Protein AF-A0A327W505-F1 (afdb_monomer_lite)

Foldseek 3Di:
DDDDDDPVVVVCVVVVVVVVVVVVVPPQWPLVDCDWDWDDDVFWIWTAHSVQQKIWTDGPDWDDDPHDTFGQFTKIARADHAFRDWDDPDSAWIKTAGPPLKIKIKGADRDQFWDDWDKDFDDPVVVVCCLPPGDDDDPPRRSVPRDADPQFGWMWTGDTRMIMITGRHHPVCVVVRCVRGVPMDTDDD

Structure (mmCIF, N/CA/C/O backbone):
data_AF-A0A327W505-F1
#
_entry.id   AF-A0A327W505-F1
#
loop_
_atom_site.group_PDB
_atom_site.id
_atom_site.type_symbol
_atom_site.label_atom_id
_atom_site.label_alt_id
_atom_site.label_comp_id
_atom_site.label_asym_id
_atom_site.label_entity_id
_atom_site.label_seq_id
_atom_site.pdbx_PDB_ins_code
_atom_site.Cartn_x
_atom_site.Cartn_y
_atom_site.Cartn_z
_atom_site.occupancy
_atom_site.B_iso_or_equiv
_atom_site.auth_seq_id
_atom_site.auth_comp_id
_atom_site.auth_asym_id
_atom_site.auth_atom_id
_atom_site.pdbx_PDB_model_num
ATOM 1 N N . MET A 1 1 ? -65.485 4.543 -0.527 1.00 53.38 1 MET A N 1
ATOM 2 C CA . MET A 1 1 ? -64.908 3.489 0.335 1.00 53.38 1 MET A CA 1
ATOM 3 C C . MET A 1 1 ? -63.761 4.115 1.130 1.00 53.38 1 MET A C 1
ATOM 5 O O . MET A 1 1 ? -62.757 4.467 0.530 1.00 53.38 1 MET A O 1
ATOM 9 N N . ARG A 1 2 ? -63.958 4.417 2.424 1.00 48.78 2 ARG A N 1
ATOM 10 C CA . ARG A 1 2 ? -62.949 5.073 3.282 1.00 48.78 2 ARG A CA 1
ATOM 11 C C . ARG A 1 2 ? -62.183 3.997 4.054 1.00 48.78 2 ARG A C 1
ATOM 13 O O . ARG A 1 2 ? -62.796 3.247 4.804 1.00 48.78 2 ARG A O 1
ATOM 20 N N . LEU A 1 3 ? -60.870 3.918 3.852 1.00 59.31 3 LEU A N 1
ATOM 21 C CA . LEU A 1 3 ? -59.985 3.042 4.622 1.00 59.31 3 LEU A CA 1
ATOM 22 C C . LEU A 1 3 ? -59.796 3.637 6.022 1.00 59.31 3 LEU A C 1
ATOM 24 O O . LEU A 1 3 ? -59.182 4.689 6.183 1.00 59.31 3 LEU A O 1
ATOM 28 N N . ILE A 1 4 ? -60.360 2.974 7.029 1.00 64.50 4 ILE A N 1
ATOM 29 C CA . ILE A 1 4 ? -60.174 3.312 8.441 1.00 64.50 4 ILE A CA 1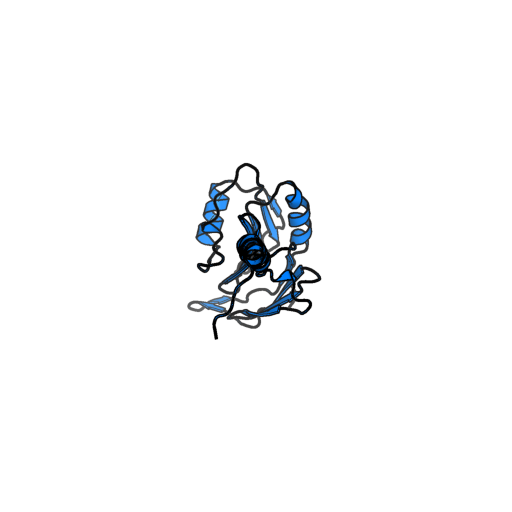
ATOM 30 C C . ILE A 1 4 ? -58.843 2.685 8.868 1.00 64.50 4 ILE A C 1
ATOM 32 O O . ILE A 1 4 ? -58.759 1.479 9.088 1.00 64.50 4 ILE A O 1
ATOM 36 N N . MET A 1 5 ? -57.778 3.487 8.918 1.00 54.34 5 MET A N 1
ATOM 37 C CA . MET A 1 5 ? -56.480 3.028 9.418 1.00 54.34 5 MET A CA 1
ATOM 38 C C . MET A 1 5 ? -56.494 2.944 10.945 1.00 54.34 5 MET A C 1
ATOM 40 O O . MET A 1 5 ? -56.903 3.875 11.637 1.00 54.34 5 MET A O 1
ATOM 44 N N . ASN A 1 6 ? -56.023 1.809 11.459 1.00 64.12 6 ASN A N 1
ATOM 45 C CA . ASN A 1 6 ? -55.950 1.511 12.883 1.00 64.12 6 ASN A CA 1
ATOM 46 C C . ASN A 1 6 ? -54.918 2.443 13.564 1.00 64.12 6 ASN A C 1
ATOM 48 O O . ASN A 1 6 ? -53.745 2.424 13.172 1.00 64.12 6 ASN A O 1
ATOM 52 N N . PRO A 1 7 ? -55.300 3.262 14.564 1.00 64.81 7 PRO A N 1
ATOM 53 C CA . PRO A 1 7 ? -54.430 4.289 15.154 1.00 64.81 7 PRO A CA 1
ATOM 54 C C . PRO A 1 7 ? -53.179 3.728 15.848 1.00 64.81 7 PRO A C 1
ATOM 56 O O . PRO A 1 7 ? -52.208 4.453 16.069 1.00 64.81 7 PRO A O 1
ATOM 59 N N . THR A 1 8 ? -53.158 2.432 16.157 1.00 64.88 8 THR A N 1
ATOM 60 C CA . THR A 1 8 ? -51.983 1.740 16.702 1.00 64.88 8 THR A CA 1
ATOM 61 C C . THR A 1 8 ? -50.872 1.550 15.667 1.00 64.88 8 THR A C 1
ATOM 63 O O . THR A 1 8 ? -49.700 1.626 16.029 1.00 64.88 8 THR A O 1
ATOM 66 N N . ALA A 1 9 ? -51.196 1.401 14.378 1.00 59.97 9 ALA A N 1
ATOM 67 C CA . ALA A 1 9 ? -50.206 1.194 13.318 1.00 59.97 9 ALA A CA 1
ATOM 68 C C . ALA A 1 9 ? -49.323 2.433 13.068 1.00 59.97 9 ALA A C 1
ATOM 70 O O . ALA A 1 9 ? -48.150 2.308 12.721 1.00 59.97 9 ALA A O 1
ATOM 71 N N . ILE A 1 10 ? -49.854 3.637 13.313 1.00 67.12 10 ILE A N 1
ATOM 72 C CA . ILE A 1 10 ? -49.133 4.905 13.111 1.00 67.12 10 ILE A CA 1
ATOM 73 C C . ILE A 1 10 ? -47.989 5.065 14.128 1.00 67.12 10 ILE A C 1
ATOM 75 O O . ILE A 1 10 ? -46.958 5.656 13.811 1.00 67.12 10 ILE A O 1
ATOM 79 N N . ARG A 1 11 ? -48.119 4.487 15.331 1.00 74.56 11 ARG A N 1
ATOM 80 C CA . ARG A 1 11 ? -47.108 4.612 16.397 1.00 74.56 11 ARG A CA 1
ATOM 81 C C . ARG A 1 11 ? -45.824 3.831 16.118 1.00 74.56 11 ARG A C 1
ATOM 83 O O . ARG A 1 11 ? -44.762 4.242 16.574 1.00 74.56 11 ARG A O 1
ATOM 90 N N . TYR A 1 12 ? -45.903 2.737 15.362 1.00 80.75 12 TYR A N 1
ATOM 91 C CA . TYR A 1 12 ? -44.740 1.891 15.062 1.00 80.75 12 TYR A CA 1
ATOM 92 C C . TYR A 1 12 ? -44.042 2.257 13.747 1.00 80.75 12 TYR A C 1
ATOM 94 O O . TYR A 1 12 ? -42.885 1.889 13.547 1.00 80.75 12 TYR A O 1
ATOM 102 N N . LEU A 1 13 ? -44.702 3.030 12.878 1.00 78.69 13 LEU A N 1
ATOM 103 C CA . LEU A 1 13 ? -44.157 3.494 11.602 1.00 78.69 13 LEU A CA 1
ATOM 104 C C . LEU A 1 13 ? -42.766 4.163 11.712 1.00 78.69 13 LEU A C 1
ATOM 106 O O . LEU A 1 13 ? -41.889 3.783 10.935 1.00 78.69 13 LEU A O 1
ATOM 110 N N . PRO A 1 14 ? -42.490 5.085 12.663 1.00 79.25 14 PRO A N 1
ATOM 111 C CA . PRO A 1 14 ? -41.163 5.700 12.763 1.00 79.25 14 PRO A CA 1
ATOM 112 C C . PRO A 1 14 ? -40.070 4.709 13.192 1.00 79.25 14 PRO A C 1
ATOM 114 O O . PRO A 1 14 ? -38.931 4.835 12.753 1.00 79.25 14 PRO A O 1
ATOM 117 N N . ILE A 1 15 ? -40.407 3.694 13.995 1.00 81.88 15 ILE A N 1
ATOM 118 C CA . ILE A 1 15 ? -39.456 2.664 14.447 1.00 81.88 15 ILE A CA 1
ATOM 119 C C . ILE A 1 15 ? -39.086 1.739 13.281 1.00 81.88 15 ILE A C 1
ATOM 121 O O . ILE A 1 15 ? -37.912 1.423 13.084 1.00 81.88 15 ILE A O 1
ATOM 125 N N . VAL A 1 16 ? -40.076 1.353 12.471 1.00 83.62 16 VAL A N 1
ATOM 126 C CA . VAL A 1 16 ? -39.856 0.549 11.260 1.00 83.62 16 VAL A CA 1
ATOM 127 C C . VAL A 1 16 ? -39.028 1.331 10.238 1.00 83.62 16 VAL A C 1
ATOM 129 O O . VAL A 1 16 ? -38.066 0.791 9.696 1.00 83.62 16 VAL A O 1
ATOM 132 N N . LEU 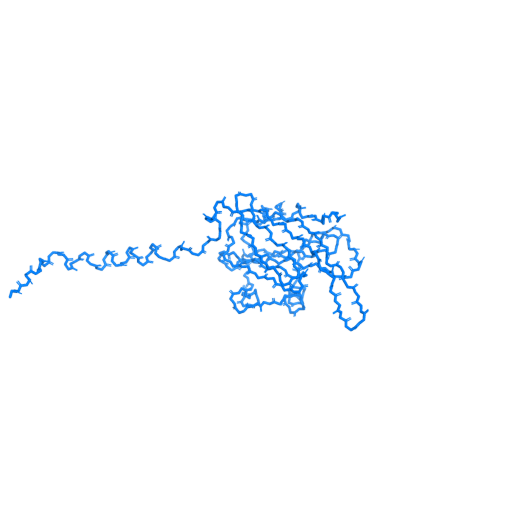A 1 17 ? -39.332 2.616 10.025 1.00 81.12 17 LEU A N 1
ATOM 133 C CA . LEU A 1 17 ? -38.569 3.472 9.113 1.00 81.12 17 LEU A CA 1
ATOM 134 C C . LEU A 1 17 ? -37.107 3.625 9.569 1.00 81.12 17 LEU A C 1
ATOM 136 O O . LEU A 1 17 ? -36.191 3.530 8.754 1.00 81.12 17 LEU A O 1
ATOM 140 N N . LEU A 1 18 ? -36.881 3.790 10.877 1.00 79.88 18 LEU A N 1
ATOM 141 C CA . LEU A 1 18 ? -35.542 3.880 11.457 1.00 79.88 18 LEU A CA 1
ATOM 142 C C . LEU A 1 18 ? -34.752 2.575 11.266 1.00 79.88 18 LEU A C 1
ATOM 144 O O . LEU A 1 18 ? -33.592 2.627 10.861 1.00 79.88 18 LEU A O 1
ATOM 148 N N . MET A 1 19 ? -35.372 1.405 11.472 1.00 76.81 19 MET A N 1
ATOM 149 C CA . MET A 1 19 ? -34.723 0.117 11.186 1.00 76.81 19 MET A CA 1
ATOM 150 C C . MET A 1 19 ? -34.342 -0.029 9.708 1.00 76.81 19 MET A C 1
ATOM 152 O O . MET A 1 19 ? -33.235 -0.478 9.412 1.00 76.81 19 MET A O 1
ATOM 156 N N . VAL A 1 20 ? -35.209 0.381 8.776 1.00 75.50 20 VAL A N 1
ATOM 157 C CA . VAL A 1 20 ? -34.925 0.302 7.331 1.00 75.50 20 VAL A CA 1
ATOM 158 C C . VAL A 1 20 ? -33.742 1.198 6.940 1.00 75.50 20 VAL A C 1
ATOM 160 O O . VAL A 1 20 ? -32.896 0.787 6.144 1.00 75.50 20 VAL A O 1
ATOM 163 N N . VAL A 1 21 ? -33.618 2.388 7.537 1.00 72.69 21 VAL A N 1
ATOM 164 C CA . VAL A 1 21 ? -32.473 3.289 7.301 1.00 72.69 21 VAL A CA 1
ATOM 165 C C . VAL A 1 21 ? -31.168 2.695 7.845 1.00 72.69 21 VAL A C 1
ATOM 167 O O . VAL A 1 21 ? -30.144 2.743 7.162 1.00 72.69 21 VAL A O 1
ATOM 170 N N . ILE A 1 22 ? -31.194 2.074 9.030 1.00 68.75 22 ILE A N 1
ATOM 171 C CA . ILE A 1 22 ? -30.003 1.445 9.631 1.00 68.75 22 ILE A CA 1
ATOM 172 C C . ILE A 1 22 ? -29.544 0.229 8.807 1.00 68.75 22 ILE A C 1
ATOM 174 O O . ILE A 1 22 ? -28.342 0.031 8.620 1.00 68.75 22 ILE A O 1
ATOM 178 N N . LEU A 1 23 ? -30.480 -0.557 8.265 1.00 65.19 23 LEU A N 1
ATOM 179 C CA . LEU A 1 23 ? -30.161 -1.720 7.430 1.00 65.19 23 LEU A CA 1
ATOM 180 C C . LEU A 1 23 ? -29.560 -1.321 6.071 1.00 65.19 23 LEU A C 1
ATOM 182 O O . LEU A 1 23 ? -28.632 -1.979 5.596 1.00 65.19 23 LEU A O 1
ATOM 186 N N . ASN A 1 24 ? -30.014 -0.215 5.476 1.00 60.38 24 ASN A N 1
ATOM 187 C CA . ASN A 1 24 ? -29.491 0.268 4.194 1.00 60.38 24 ASN A CA 1
ATOM 188 C C . ASN A 1 24 ? -28.141 0.997 4.302 1.00 60.38 24 ASN A C 1
ATOM 190 O O . ASN A 1 24 ? -27.419 1.086 3.312 1.00 60.38 24 ASN A O 1
ATOM 194 N N . ALA A 1 25 ? -27.738 1.455 5.491 1.00 55.28 25 ALA A N 1
ATOM 195 C CA . ALA A 1 25 ? -26.455 2.138 5.693 1.00 55.28 25 ALA A CA 1
ATOM 196 C C . ALA A 1 25 ? -25.218 1.206 5.659 1.00 55.28 25 ALA A C 1
ATOM 198 O O . ALA A 1 25 ? -24.085 1.676 5.753 1.00 55.28 25 ALA A O 1
ATOM 199 N N . CYS A 1 26 ? -25.397 -0.116 5.533 1.00 54.25 26 CYS A N 1
ATOM 200 C CA . CYS A 1 26 ? -24.322 -1.116 5.648 1.00 54.25 26 CYS A CA 1
ATOM 201 C C . CYS A 1 26 ? -23.980 -1.884 4.350 1.00 54.25 26 CYS A C 1
ATOM 203 O O . CYS A 1 26 ? -23.313 -2.923 4.417 1.00 54.25 26 CYS A O 1
ATOM 205 N N . SER A 1 27 ? -24.403 -1.419 3.170 1.00 49.56 27 SER A N 1
ATOM 206 C CA . SER A 1 27 ? -24.347 -2.221 1.932 1.00 49.56 27 SER A CA 1
ATOM 207 C C . SER A 1 27 ? -23.129 -2.016 1.012 1.00 49.56 27 SER A C 1
ATOM 209 O O . SER A 1 27 ? -22.898 -2.872 0.165 1.00 49.56 27 SER A O 1
ATOM 211 N N . HIS A 1 28 ? -22.271 -1.006 1.192 1.00 51.75 28 HIS A N 1
ATOM 212 C CA . HIS A 1 28 ? -21.073 -0.832 0.344 1.00 51.75 28 HIS A CA 1
ATOM 213 C C . HIS A 1 28 ? -19.811 -1.464 0.957 1.00 51.75 28 HIS A C 1
ATOM 215 O O . HIS A 1 28 ? -18.918 -0.775 1.447 1.00 51.75 28 HIS A O 1
ATOM 221 N N . ARG A 1 29 ? -19.726 -2.800 0.963 1.00 55.56 29 ARG A N 1
ATOM 222 C CA . ARG A 1 29 ? -18.473 -3.516 1.267 1.00 55.56 29 ARG A CA 1
ATOM 223 C C . ARG A 1 29 ? -18.179 -4.546 0.191 1.00 55.56 29 ARG A C 1
ATOM 225 O O . ARG A 1 29 ? -18.999 -5.426 -0.055 1.00 55.56 29 ARG A O 1
ATOM 232 N N . ILE A 1 30 ? -16.994 -4.449 -0.401 1.00 55.34 30 ILE A N 1
ATOM 233 C CA . ILE A 1 30 ? -16.549 -5.339 -1.482 1.00 55.34 30 ILE A CA 1
ATOM 234 C C . ILE A 1 30 ? -16.277 -6.757 -0.953 1.00 55.34 30 ILE A C 1
ATOM 236 O O . ILE A 1 30 ? -16.484 -7.734 -1.665 1.00 55.34 30 ILE A O 1
ATOM 240 N N . ASP A 1 31 ? -15.957 -6.889 0.336 1.00 51.59 31 ASP A N 1
ATOM 241 C CA . ASP A 1 31 ? -15.698 -8.170 1.004 1.00 51.59 31 ASP A CA 1
ATOM 242 C C . ASP A 1 31 ? -16.883 -9.159 1.009 1.00 51.59 31 ASP A C 1
ATOM 244 O O . ASP A 1 31 ? -16.702 -10.321 1.360 1.00 51.59 31 ASP A O 1
ATOM 248 N N . LYS A 1 32 ? -18.110 -8.727 0.676 1.00 53.41 32 LYS A N 1
ATOM 249 C CA . LYS A 1 32 ? -19.294 -9.608 0.676 1.00 53.41 32 LYS A CA 1
ATOM 250 C C . LYS A 1 32 ? -19.448 -10.449 -0.596 1.00 53.41 32 LYS A C 1
ATOM 252 O O . LYS A 1 32 ? -20.320 -11.315 -0.634 1.00 53.41 32 LYS A O 1
ATOM 257 N N . VAL A 1 33 ? -18.641 -10.215 -1.629 1.00 50.47 33 VAL A N 1
ATOM 258 C CA . VAL A 1 33 ? -18.720 -10.975 -2.883 1.00 50.47 33 VAL A CA 1
ATOM 259 C C . VAL A 1 33 ? -17.856 -12.227 -2.746 1.00 50.47 33 VAL A C 1
ATOM 261 O O . VAL A 1 33 ? -16.654 -12.097 -2.587 1.00 50.47 33 VAL A O 1
ATOM 264 N N . SER A 1 34 ? -18.427 -13.437 -2.796 1.00 48.47 34 SER A N 1
ATOM 265 C CA . SER A 1 34 ? -17.677 -14.708 -2.665 1.00 48.47 34 SER A CA 1
ATOM 266 C C . SER A 1 34 ? -16.898 -15.124 -3.923 1.00 48.47 34 SER A C 1
ATOM 268 O O . SER A 1 34 ? -16.326 -16.209 -3.973 1.00 48.47 34 SER A O 1
ATOM 270 N N . LYS A 1 35 ? -16.905 -14.283 -4.960 1.00 55.50 35 LYS A N 1
ATOM 271 C CA . LYS A 1 35 ? -16.248 -14.508 -6.250 1.00 55.50 35 LYS A CA 1
ATOM 272 C C . LYS A 1 35 ? -15.235 -13.393 -6.494 1.00 55.50 35 LYS A C 1
ATOM 274 O O . LYS A 1 35 ? -15.438 -12.275 -6.022 1.00 55.50 35 LYS A O 1
ATOM 279 N N . SER A 1 36 ? -14.164 -13.703 -7.223 1.00 52.97 36 SER A N 1
ATOM 280 C CA . SER A 1 36 ? -13.142 -12.727 -7.602 1.00 52.97 36 SER A CA 1
ATOM 281 C C . SER A 1 36 ? -13.781 -11.513 -8.273 1.00 52.97 36 SER A C 1
ATOM 283 O O . SER A 1 36 ? -14.566 -11.657 -9.213 1.00 52.97 36 SER A O 1
ATOM 285 N N . VAL A 1 37 ? -13.438 -10.316 -7.801 1.00 61.09 37 VAL A N 1
ATOM 286 C CA . VAL A 1 37 ? -13.792 -9.079 -8.498 1.00 61.09 37 VAL A CA 1
ATOM 287 C C . VAL A 1 37 ? -12.656 -8.789 -9.468 1.00 61.09 37 VAL A C 1
ATOM 289 O O . VAL A 1 37 ? -11.565 -8.394 -9.053 1.00 61.09 37 VAL A O 1
ATOM 292 N N . THR A 1 38 ? -12.906 -9.035 -10.752 1.00 58.88 38 THR A N 1
ATOM 293 C CA . THR A 1 38 ? -11.984 -8.676 -11.830 1.00 58.88 38 THR A CA 1
ATOM 294 C C . THR A 1 38 ? -12.360 -7.292 -12.335 1.00 58.88 38 THR A C 1
ATOM 296 O O . THR A 1 38 ? -13.462 -7.080 -12.840 1.00 58.88 38 THR A O 1
ATOM 299 N N . GLY A 1 39 ? -11.456 -6.334 -12.154 1.00 57.12 39 GLY A N 1
ATOM 300 C CA . GLY A 1 39 ? -11.578 -5.000 -12.728 1.00 57.12 39 GLY A CA 1
ATOM 301 C C . GLY A 1 39 ? -10.610 -4.857 -13.893 1.00 57.12 39 GLY A C 1
ATOM 302 O O . GLY A 1 39 ? -9.430 -5.176 -13.744 1.00 57.12 39 GLY A O 1
ATOM 303 N N . SER A 1 40 ? -11.087 -4.354 -15.034 1.00 49.62 40 SER A N 1
ATOM 304 C CA . SER A 1 40 ? -10.178 -3.865 -16.070 1.00 49.62 40 SER A CA 1
ATOM 305 C C . SER A 1 40 ? -9.518 -2.599 -15.536 1.00 49.62 40 SER A C 1
ATOM 307 O O . SER A 1 40 ? -10.177 -1.580 -15.330 1.00 49.62 40 SER A O 1
ATOM 309 N N . VAL A 1 41 ? -8.215 -2.663 -15.295 1.00 58.81 41 VAL A N 1
ATOM 310 C CA . VAL A 1 41 ? -7.393 -1.466 -15.122 1.00 58.81 41 VAL A CA 1
ATOM 311 C C . VAL A 1 41 ? -7.061 -0.977 -16.529 1.00 58.81 41 VAL A C 1
ATOM 313 O O . VAL A 1 41 ? -6.955 -1.807 -17.429 1.00 58.81 41 VAL A O 1
ATOM 316 N N . MET A 1 42 ? -6.906 0.336 -16.761 1.00 52.22 42 MET A N 1
ATOM 317 C CA . MET A 1 42 ? -6.662 0.891 -18.114 1.00 52.22 42 MET A CA 1
ATOM 318 C C . MET A 1 42 ? -5.508 0.200 -18.872 1.00 52.22 42 MET A C 1
ATOM 320 O O . MET A 1 42 ? -5.382 0.375 -20.079 1.00 52.22 42 MET A O 1
ATOM 324 N N . GLN A 1 43 ? -4.661 -0.555 -18.168 1.00 59.03 43 GLN A N 1
ATOM 325 C CA . GLN A 1 43 ? -3.361 -1.044 -18.601 1.00 59.03 43 GLN A CA 1
ATOM 326 C C . GLN A 1 43 ? -3.004 -2.425 -17.984 1.00 59.03 43 GLN A C 1
ATOM 328 O O . GLN A 1 43 ? -1.837 -2.795 -17.905 1.00 59.03 43 GLN A O 1
ATOM 333 N N . GLY A 1 44 ? -3.980 -3.219 -17.522 1.00 61.19 44 GLY A N 1
ATOM 334 C CA . GLY A 1 44 ? -3.691 -4.546 -16.960 1.00 61.19 44 GLY A CA 1
ATOM 335 C C . GLY A 1 44 ? -4.893 -5.281 -16.374 1.00 61.19 44 GLY A C 1
ATOM 336 O O . GLY A 1 44 ? -6.024 -4.792 -16.398 1.00 61.19 44 GLY A O 1
ATOM 337 N N . GLU A 1 45 ? -4.623 -6.457 -15.813 1.00 75.25 45 GLU A N 1
ATOM 338 C CA . GLU A 1 45 ? -5.608 -7.269 -15.103 1.00 75.25 45 GLU A CA 1
ATOM 339 C C . GLU A 1 45 ? -5.402 -7.151 -13.597 1.00 75.25 45 GLU A C 1
ATOM 341 O O . GLU A 1 45 ? -4.305 -7.379 -13.074 1.00 75.25 45 GLU A O 1
ATOM 346 N N . MET A 1 46 ? -6.480 -6.827 -12.887 1.00 77.50 46 MET A N 1
ATOM 347 C CA . MET A 1 46 ? -6.494 -6.822 -11.435 1.00 77.50 46 MET A CA 1
ATOM 348 C C . MET A 1 46 ? -7.521 -7.828 -10.935 1.00 77.50 46 MET A C 1
ATOM 350 O O . MET A 1 46 ? -8.719 -7.686 -11.182 1.00 77.50 46 MET A O 1
ATOM 354 N N . ASN A 1 47 ? -7.036 -8.822 -10.196 1.00 81.00 47 ASN A N 1
ATOM 355 C CA . ASN A 1 47 ? -7.874 -9.824 -9.556 1.00 81.00 47 ASN A CA 1
ATOM 356 C C . ASN A 1 47 ? -7.797 -9.648 -8.044 1.00 81.00 47 ASN A C 1
ATOM 358 O O . ASN A 1 47 ? -6.728 -9.807 -7.447 1.00 81.00 47 ASN A O 1
ATOM 362 N N . TYR A 1 48 ? -8.938 -9.320 -7.437 1.00 81.62 48 TYR A N 1
ATOM 363 C CA . TYR A 1 48 ? -9.085 -9.288 -5.988 1.00 81.62 48 TYR A CA 1
ATOM 364 C C . TYR A 1 48 ? -9.934 -10.466 -5.508 1.00 81.62 48 TYR A C 1
ATOM 366 O O . TYR A 1 48 ? -11.105 -10.604 -5.877 1.00 81.62 48 TYR A O 1
ATOM 374 N N . TYR A 1 49 ? -9.331 -11.303 -4.668 1.00 81.19 49 TYR A N 1
ATOM 375 C CA . TYR A 1 49 ? -9.955 -12.461 -4.036 1.00 81.19 49 TYR A CA 1
ATOM 376 C C . TYR A 1 49 ? -10.333 -12.079 -2.605 1.00 81.19 49 TYR A C 1
ATOM 378 O O . TYR A 1 49 ? -9.478 -12.005 -1.727 1.00 81.19 49 TYR A O 1
ATOM 386 N N . SER A 1 50 ? -11.602 -11.761 -2.369 1.00 75.75 50 SER A N 1
ATOM 387 C CA . SER A 1 50 ? -12.122 -11.227 -1.095 1.00 75.75 50 SER A CA 1
ATOM 388 C C . SER A 1 50 ? -12.041 -12.215 0.081 1.00 75.75 50 SER A C 1
ATOM 390 O O . SER A 1 50 ? -11.839 -11.821 1.234 1.00 75.75 50 SER A O 1
ATOM 392 N N . ASP A 1 51 ? -12.164 -13.510 -0.199 1.00 78.25 51 ASP A N 1
ATOM 393 C CA . ASP A 1 51 ? -12.0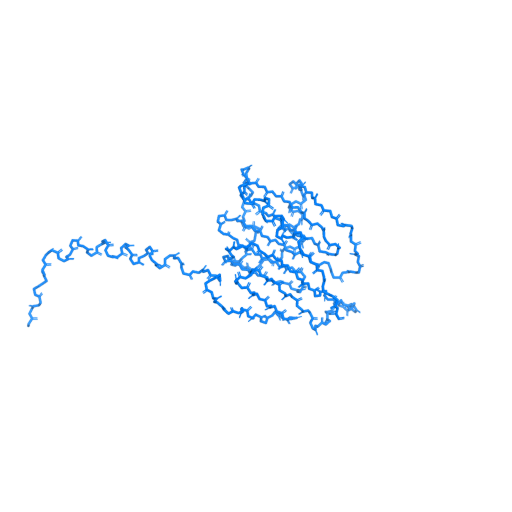88 -14.607 0.768 1.00 78.25 51 ASP A CA 1
ATOM 394 C C . ASP A 1 51 ? -10.716 -14.658 1.463 1.00 78.25 51 ASP A C 1
ATOM 396 O O . ASP A 1 51 ? -10.614 -14.736 2.695 1.00 78.25 51 ASP A O 1
ATOM 400 N N . SER A 1 52 ? -9.669 -14.503 0.659 1.00 81.81 52 SER A N 1
ATOM 401 C CA . SER A 1 52 ? -8.253 -14.566 1.013 1.00 81.81 52 SER A CA 1
ATOM 402 C C . SER A 1 52 ? -7.604 -13.184 1.163 1.00 81.81 52 SER A C 1
ATOM 404 O O . SER A 1 52 ? -6.557 -13.060 1.795 1.00 81.81 52 SER A O 1
ATOM 406 N N . ASN A 1 53 ? -8.278 -12.133 0.690 1.00 88.69 53 ASN A N 1
ATOM 407 C CA . ASN A 1 53 ? -7.836 -10.733 0.627 1.00 88.69 53 ASN A CA 1
ATOM 408 C C . ASN A 1 53 ? -6.540 -10.568 -0.154 1.00 88.69 53 ASN A C 1
ATOM 410 O O . ASN A 1 53 ? -5.639 -9.819 0.219 1.00 88.69 53 ASN A O 1
ATOM 414 N N . ILE A 1 54 ? -6.457 -11.306 -1.250 1.00 91.81 54 ILE A N 1
ATOM 415 C CA . ILE A 1 54 ? -5.305 -11.310 -2.129 1.00 91.81 54 ILE A CA 1
ATOM 416 C C . ILE A 1 54 ? -5.595 -10.386 -3.300 1.00 91.81 54 ILE A C 1
ATOM 418 O O . ILE A 1 54 ? -6.623 -10.503 -3.966 1.00 91.81 54 ILE A O 1
ATOM 422 N N . LEU A 1 55 ? -4.650 -9.494 -3.560 1.00 92.62 55 LEU A N 1
ATOM 423 C CA . LEU A 1 55 ? -4.579 -8.688 -4.758 1.00 92.62 55 LEU A CA 1
ATOM 424 C C . LEU A 1 55 ? -3.466 -9.232 -5.652 1.00 92.62 55 LEU A C 1
ATOM 426 O O . LEU A 1 55 ? -2.307 -9.299 -5.240 1.00 92.62 55 LEU A O 1
ATOM 430 N N . ILE A 1 56 ? -3.822 -9.580 -6.884 1.00 93.62 56 ILE A N 1
ATOM 431 C CA . ILE A 1 56 ? -2.864 -9.885 -7.945 1.00 93.62 56 ILE A CA 1
ATOM 432 C C . ILE A 1 56 ? -3.041 -8.841 -9.037 1.00 93.62 56 ILE A C 1
ATOM 434 O O . ILE A 1 56 ? -4.121 -8.730 -9.622 1.00 93.62 56 ILE A O 1
ATOM 438 N N . TYR A 1 57 ? -1.974 -8.096 -9.302 1.00 92.56 57 TYR A N 1
ATOM 439 C CA . TYR A 1 57 ? -1.885 -7.171 -10.420 1.00 92.56 57 TYR A CA 1
ATOM 440 C C . TYR A 1 57 ? -0.958 -7.756 -11.485 1.00 92.56 57 TYR A C 1
ATOM 442 O O . TYR A 1 57 ? 0.186 -8.109 -11.188 1.00 92.56 57 TYR A O 1
ATOM 450 N N . ARG A 1 58 ? -1.453 -7.853 -12.720 1.00 91.44 58 ARG A N 1
ATOM 451 C CA . ARG A 1 58 ? -0.672 -8.257 -13.892 1.00 91.44 58 ARG A CA 1
ATOM 452 C C . ARG A 1 58 ? -0.690 -7.143 -14.922 1.00 91.44 58 ARG A C 1
ATOM 454 O O . ARG A 1 58 ? -1.757 -6.742 -15.389 1.00 91.44 58 ARG A O 1
ATOM 461 N N . SER A 1 59 ? 0.494 -6.655 -15.272 1.00 84.69 59 SER A N 1
ATOM 462 C CA . SER A 1 59 ? 0.641 -5.681 -16.349 1.00 84.69 59 SER A CA 1
ATOM 463 C C . SER A 1 59 ? 0.875 -6.411 -17.661 1.00 84.69 59 SER A C 1
ATOM 465 O O . SER A 1 59 ? 1.892 -7.077 -17.820 1.00 84.69 59 SER A O 1
ATOM 467 N N . ASN A 1 60 ? -0.037 -6.241 -18.615 1.00 80.31 60 ASN A N 1
ATOM 468 C CA . ASN A 1 60 ? 0.099 -6.819 -19.957 1.00 80.31 60 ASN A CA 1
ATOM 469 C C . ASN A 1 60 ? 0.484 -5.766 -21.003 1.00 80.31 60 ASN A C 1
ATOM 471 O O . ASN A 1 60 ? 0.542 -6.062 -22.195 1.00 80.31 60 ASN A O 1
ATOM 475 N N . VAL A 1 61 ? 0.722 -4.524 -20.575 1.00 75.56 61 VAL A N 1
ATOM 476 C CA . VAL A 1 61 ? 1.007 -3.410 -21.475 1.00 75.56 61 VAL A CA 1
ATOM 477 C C . VAL A 1 61 ? 2.325 -2.744 -21.123 1.00 75.56 61 VAL A C 1
ATOM 479 O O . VAL A 1 61 ? 2.740 -2.688 -19.963 1.00 75.56 61 VAL A O 1
ATOM 482 N N . LYS A 1 62 ? 2.962 -2.210 -22.160 1.00 83.00 62 LYS A N 1
ATOM 483 C CA . LYS A 1 62 ? 4.107 -1.320 -22.033 1.00 83.00 62 LYS A CA 1
ATOM 484 C C . LYS A 1 62 ? 3.583 0.107 -22.023 1.00 83.00 62 LYS A C 1
ATOM 486 O O . LYS A 1 62 ? 2.764 0.462 -22.870 1.00 83.00 62 LYS A O 1
ATOM 491 N N . LEU A 1 63 ? 4.030 0.909 -21.069 1.00 82.75 63 LEU A N 1
ATOM 492 C CA . LEU A 1 63 ? 3.718 2.331 -21.040 1.00 82.75 63 LEU A CA 1
ATOM 493 C C . LEU A 1 63 ? 4.751 3.062 -21.882 1.00 82.75 63 LEU A C 1
ATOM 495 O O . LEU A 1 63 ? 5.931 2.716 -21.854 1.00 82.75 63 LEU A O 1
ATOM 499 N N . THR A 1 64 ? 4.320 4.068 -22.630 1.00 81.69 64 THR A N 1
ATOM 500 C CA . THR A 1 64 ? 5.227 4.920 -23.396 1.00 81.69 64 THR A CA 1
ATOM 501 C C . THR A 1 64 ? 4.953 6.365 -23.032 1.00 81.69 64 THR A C 1
ATOM 503 O O . THR A 1 64 ? 3.821 6.825 -23.162 1.00 81.69 64 THR A O 1
ATOM 506 N N . ALA A 1 65 ? 5.983 7.060 -22.559 1.00 81.19 65 ALA A N 1
ATOM 507 C CA . ALA A 1 65 ? 5.951 8.500 -22.340 1.00 81.19 65 ALA A CA 1
ATOM 508 C C . ALA A 1 65 ? 7.111 9.117 -23.115 1.00 81.19 65 ALA A C 1
ATOM 510 O O . ALA A 1 65 ? 8.256 8.688 -22.965 1.00 81.19 65 ALA A O 1
ATOM 511 N N . ASP A 1 66 ? 6.790 10.070 -23.987 1.00 84.19 66 ASP A N 1
ATOM 512 C CA . ASP A 1 66 ? 7.686 10.677 -24.973 1.00 84.19 66 ASP A CA 1
ATOM 513 C C . ASP A 1 66 ? 8.374 9.644 -25.887 1.00 84.19 66 ASP A C 1
ATOM 515 O O . ASP A 1 66 ? 7.927 9.418 -27.012 1.00 84.19 66 ASP A O 1
ATOM 519 N N . LYS A 1 67 ? 9.442 8.991 -25.414 1.00 83.56 67 LYS A N 1
ATOM 520 C CA . LYS A 1 67 ? 10.184 7.916 -26.106 1.00 83.56 67 LYS A CA 1
ATOM 521 C C . LYS A 1 67 ? 10.663 6.797 -25.176 1.00 83.56 67 LYS A C 1
ATOM 523 O O . LYS A 1 67 ? 11.309 5.857 -25.637 1.00 83.56 67 LYS A O 1
ATOM 528 N N . GLU A 1 68 ? 10.370 6.888 -23.884 1.00 82.19 68 GLU A N 1
ATOM 529 C CA . GLU A 1 68 ? 10.758 5.879 -22.907 1.00 82.19 68 GLU A CA 1
ATOM 530 C C . GLU A 1 68 ? 9.661 4.829 -22.780 1.00 82.19 68 GLU A C 1
ATOM 532 O O . GLU A 1 68 ? 8.471 5.146 -22.712 1.00 82.19 68 GLU A O 1
ATOM 537 N N . ILE A 1 69 ? 10.074 3.562 -22.773 1.00 83.56 69 ILE A N 1
ATOM 538 C CA . ILE A 1 69 ? 9.180 2.421 -22.603 1.00 83.56 69 ILE A CA 1
ATOM 539 C C . ILE A 1 69 ? 9.328 1.916 -21.173 1.00 83.56 69 ILE A C 1
ATOM 541 O O . ILE A 1 69 ? 10.381 1.399 -20.798 1.00 83.56 69 ILE A O 1
ATOM 545 N N . PHE A 1 70 ? 8.253 2.006 -20.400 1.00 84.88 70 PHE A N 1
ATOM 546 C CA . PHE A 1 70 ? 8.183 1.468 -19.049 1.00 84.88 70 PHE A CA 1
ATOM 547 C C . PHE A 1 70 ? 7.395 0.165 -19.048 1.00 84.88 70 PHE A C 1
ATOM 549 O O . PHE A 1 70 ? 6.344 0.055 -19.681 1.00 84.88 70 PHE A O 1
ATOM 556 N N . ASN A 1 71 ? 7.884 -0.821 -18.302 1.00 85.44 71 ASN A N 1
ATOM 557 C CA . ASN A 1 71 ? 7.207 -2.101 -18.128 1.00 85.44 71 ASN A CA 1
ATOM 558 C C . ASN A 1 71 ? 6.768 -2.205 -16.664 1.00 85.44 71 ASN A C 1
ATOM 560 O O . ASN A 1 71 ? 7.598 -2.545 -15.816 1.00 85.44 71 ASN A O 1
ATOM 564 N N . PRO A 1 72 ? 5.503 -1.884 -16.336 1.00 87.38 72 PRO A N 1
ATOM 565 C CA . PRO A 1 72 ? 5.023 -2.020 -14.971 1.00 87.38 72 PRO A CA 1
ATOM 566 C C . PRO A 1 72 ? 5.176 -3.470 -14.510 1.00 87.38 72 PRO A C 1
ATOM 568 O O . PRO A 1 72 ? 4.829 -4.405 -15.233 1.00 87.38 72 PRO A O 1
ATOM 571 N N . LYS A 1 73 ? 5.713 -3.662 -13.306 1.00 90.69 73 LYS A N 1
ATOM 572 C CA . LYS A 1 73 ? 5.941 -4.999 -12.757 1.00 90.69 73 LYS A CA 1
ATOM 573 C C . LYS A 1 73 ? 4.639 -5.578 -12.215 1.00 90.69 73 LYS A C 1
ATOM 575 O O . LYS A 1 73 ? 3.912 -4.912 -11.475 1.00 90.69 73 LYS A O 1
ATOM 580 N N . SER A 1 74 ? 4.376 -6.835 -12.551 1.00 93.38 74 SER A N 1
ATOM 581 C CA . SER A 1 74 ? 3.309 -7.616 -11.931 1.00 93.38 74 SER A CA 1
ATOM 582 C C . SER A 1 74 ? 3.630 -7.845 -10.453 1.00 93.38 74 SER A C 1
ATOM 584 O O . SER A 1 74 ? 4.793 -8.021 -10.080 1.00 93.38 74 SER A O 1
ATOM 586 N N . PHE A 1 75 ? 2.619 -7.847 -9.588 1.00 95.56 75 PHE A N 1
ATOM 587 C CA . PHE A 1 75 ? 2.830 -8.077 -8.160 1.00 95.56 75 PHE A CA 1
ATOM 588 C C . PHE A 1 75 ? 1.673 -8.808 -7.491 1.00 95.56 75 PHE A C 1
ATOM 590 O O . PHE A 1 75 ? 0.532 -8.839 -7.958 1.00 95.56 75 PHE A O 1
ATOM 597 N N . TYR A 1 76 ? 2.011 -9.373 -6.341 1.00 96.75 76 TYR A N 1
ATOM 598 C CA . TYR A 1 76 ? 1.107 -9.960 -5.375 1.00 96.75 76 TYR A CA 1
ATOM 599 C C . TYR A 1 76 ? 1.143 -9.127 -4.095 1.00 96.75 76 TYR A C 1
ATOM 601 O O . TYR A 1 76 ? 2.219 -8.820 -3.579 1.00 96.75 76 TYR A O 1
ATOM 609 N N . ALA A 1 77 ? -0.028 -8.819 -3.545 1.00 97.19 77 ALA A N 1
ATOM 610 C CA . ALA A 1 77 ? -0.166 -8.194 -2.239 1.00 97.19 77 ALA A CA 1
ATOM 611 C C . ALA A 1 77 ? -1.279 -8.881 -1.444 1.00 97.19 77 ALA A C 1
ATOM 613 O O . ALA A 1 77 ? -2.378 -9.094 -1.953 1.00 97.19 77 ALA A O 1
ATOM 614 N N . LYS A 1 78 ? -1.019 -9.191 -0.173 1.00 96.69 78 LYS A N 1
ATOM 615 C CA . LYS A 1 78 ? -2.068 -9.605 0.758 1.00 96.69 78 LYS A CA 1
ATOM 616 C C . LYS A 1 78 ? -2.548 -8.372 1.514 1.00 96.69 78 LYS A C 1
ATOM 618 O O . LYS A 1 78 ? -1.796 -7.757 2.264 1.00 96.69 78 LYS A O 1
ATOM 623 N N . LEU A 1 79 ? -3.790 -7.982 1.267 1.00 95.94 79 LEU A N 1
ATOM 624 C CA . LEU A 1 79 ? -4.397 -6.802 1.862 1.00 95.94 79 LEU A CA 1
ATOM 625 C C . LEU A 1 79 ? -5.179 -7.180 3.128 1.00 95.94 79 LEU A C 1
ATOM 627 O O . LEU A 1 79 ? -5.713 -8.285 3.235 1.00 95.94 79 LEU A O 1
ATOM 631 N N . PRO A 1 80 ? -5.303 -6.270 4.099 1.00 94.31 80 PRO A N 1
ATOM 632 C CA . PRO A 1 80 ? -6.248 -6.440 5.190 1.00 94.31 80 PRO A CA 1
ATOM 633 C C . PRO A 1 80 ? -7.702 -6.518 4.704 1.00 94.31 80 PRO A C 1
ATOM 635 O O . PRO A 1 80 ? -8.074 -5.958 3.676 1.00 94.31 80 PRO A O 1
ATOM 638 N N . LYS A 1 81 ? -8.557 -7.160 5.506 1.00 91.00 81 LYS A N 1
ATOM 639 C CA . LYS A 1 81 ? -10.016 -7.161 5.304 1.00 91.00 81 LYS A CA 1
ATOM 640 C C . LYS A 1 81 ? -10.613 -5.769 5.521 1.00 91.00 81 LYS A C 1
ATOM 642 O O . LYS A 1 81 ? -10.147 -5.001 6.369 1.00 91.00 81 LYS A O 1
ATOM 647 N N . GLY A 1 82 ? -11.733 -5.499 4.864 1.00 89.50 82 GLY A N 1
ATOM 648 C CA . GLY A 1 82 ? -12.578 -4.335 5.105 1.00 89.50 82 GLY A CA 1
ATOM 649 C C . GLY A 1 82 ? -12.339 -3.192 4.135 1.00 89.50 82 GLY A C 1
ATOM 650 O O . GLY A 1 82 ? -12.420 -2.043 4.572 1.00 89.50 82 GLY A O 1
ATOM 651 N N . ILE A 1 83 ? -12.034 -3.472 2.866 1.00 91.25 83 ILE A N 1
ATOM 652 C CA . ILE A 1 83 ? -11.827 -2.420 1.864 1.00 91.25 83 ILE A CA 1
ATOM 653 C C . ILE A 1 83 ? -13.178 -1.754 1.572 1.00 91.25 83 ILE A C 1
ATOM 655 O O . ILE A 1 83 ? -14.139 -2.391 1.135 1.00 91.25 83 ILE A O 1
ATOM 659 N N . ALA A 1 84 ? -13.258 -0.455 1.850 1.00 89.75 84 ALA A N 1
ATOM 660 C CA . ALA A 1 84 ? -14.442 0.367 1.618 1.00 89.75 84 ALA A CA 1
ATOM 661 C C . ALA A 1 84 ? -14.433 0.999 0.219 1.00 89.75 84 ALA A C 1
ATOM 663 O O . ALA A 1 84 ? -15.473 1.089 -0.425 1.00 89.75 84 ALA A O 1
ATOM 664 N N . CYS A 1 85 ? -13.261 1.437 -0.243 1.00 87.81 85 CYS A N 1
ATOM 665 C CA . CYS A 1 85 ? -13.058 2.110 -1.526 1.00 87.81 85 CYS A CA 1
ATOM 666 C C . CYS A 1 85 ? -11.664 1.750 -2.034 1.00 87.81 85 CYS A C 1
ATOM 668 O O . CYS A 1 85 ? -10.748 1.583 -1.228 1.00 87.81 85 CYS A O 1
ATOM 670 N N . TRP A 1 86 ? -11.479 1.669 -3.343 1.00 89.06 86 TRP A N 1
ATOM 671 C CA . TRP A 1 86 ? -10.155 1.526 -3.934 1.00 89.06 86 TRP A CA 1
ATOM 672 C C . TRP A 1 86 ? -10.090 2.264 -5.264 1.00 89.06 86 TRP A C 1
ATOM 674 O O . TRP A 1 86 ? -11.096 2.426 -5.952 1.00 89.06 86 TRP A O 1
ATOM 684 N N . THR A 1 87 ? -8.903 2.746 -5.601 1.00 87.12 87 THR A N 1
ATOM 685 C CA . THR A 1 87 ? -8.623 3.406 -6.874 1.00 87.12 87 THR A CA 1
ATOM 686 C C . THR A 1 87 ? -7.202 3.075 -7.289 1.00 87.12 87 THR A C 1
ATOM 688 O O . THR A 1 87 ? -6.341 2.803 -6.454 1.00 87.12 87 THR A O 1
ATOM 691 N N . PHE A 1 88 ? -6.958 3.103 -8.585 1.00 85.94 88 PHE A N 1
ATOM 692 C CA . PHE A 1 88 ? -5.655 2.847 -9.171 1.00 85.94 88 PHE A CA 1
ATOM 693 C C . PHE A 1 88 ? -5.392 3.895 -10.245 1.00 85.94 88 PHE A C 1
ATOM 695 O O . PHE A 1 88 ? -6.329 4.418 -10.850 1.00 85.94 88 PHE A O 1
ATOM 702 N N . SER A 1 89 ? -4.124 4.210 -10.468 1.00 83.56 89 SER A N 1
ATOM 703 C CA . SER A 1 89 ? -3.697 5.176 -11.471 1.00 83.56 89 SER A CA 1
ATOM 704 C C . SER A 1 89 ? -2.401 4.715 -12.127 1.00 83.56 89 SER A C 1
ATOM 706 O O . SER A 1 89 ? -1.486 4.255 -11.440 1.00 83.56 89 SER A O 1
ATOM 708 N N . ASN A 1 90 ? -2.338 4.847 -13.456 1.00 80.44 90 ASN A N 1
ATOM 709 C CA . ASN A 1 90 ? -1.129 4.693 -14.275 1.00 80.44 90 ASN A CA 1
ATOM 710 C C . ASN A 1 90 ? -0.328 3.401 -14.039 1.00 80.44 90 ASN A C 1
ATOM 712 O O . ASN A 1 90 ? 0.896 3.406 -14.156 1.00 80.44 90 ASN A O 1
ATOM 716 N N . SER A 1 91 ? -0.998 2.307 -13.657 1.00 85.25 91 SER A N 1
ATOM 717 C CA . SER A 1 91 ? -0.362 1.005 -13.397 1.00 85.25 91 SER A CA 1
ATOM 718 C C . SER A 1 91 ? 0.768 1.016 -12.355 1.00 85.25 91 SER A C 1
ATOM 720 O O . SER A 1 91 ? 1.535 0.059 -12.263 1.00 85.25 91 SER A O 1
ATOM 722 N N . SER A 1 92 ? 0.859 2.081 -11.559 1.00 89.06 92 SER A N 1
ATOM 723 C CA . SER A 1 92 ? 1.926 2.306 -10.585 1.00 89.06 92 SER A CA 1
ATOM 724 C C . SER A 1 92 ? 1.389 2.701 -9.218 1.00 89.06 92 SER A C 1
ATOM 726 O O . SER A 1 92 ? 2.014 2.349 -8.229 1.00 89.06 92 SER A O 1
ATOM 728 N N . SER A 1 93 ? 0.230 3.361 -9.129 1.00 90.31 93 SER A N 1
ATOM 729 C CA . SER A 1 93 ? -0.354 3.799 -7.859 1.00 90.31 93 SER A CA 1
ATOM 730 C C . SER A 1 93 ? -1.647 3.052 -7.561 1.00 90.31 93 SER A C 1
ATOM 732 O O . SER A 1 93 ? -2.579 3.068 -8.364 1.00 90.31 93 SER A O 1
ATOM 734 N N . PHE A 1 94 ? -1.714 2.409 -6.397 1.00 91.75 94 PHE A N 1
ATOM 735 C CA . PHE A 1 94 ? -2.850 1.608 -5.947 1.00 91.75 94 PHE A CA 1
ATOM 736 C C . PHE A 1 94 ? -3.241 2.034 -4.539 1.00 91.75 94 PHE A C 1
ATOM 738 O O . PHE A 1 94 ? -2.433 1.983 -3.617 1.00 91.75 94 PHE A O 1
ATOM 745 N N . ILE A 1 95 ? -4.486 2.452 -4.353 1.00 93.00 95 ILE A N 1
ATOM 746 C CA . ILE A 1 95 ? -4.966 3.061 -3.116 1.00 93.00 95 ILE A CA 1
ATOM 747 C C . ILE A 1 95 ? -6.173 2.280 -2.613 1.00 93.00 95 ILE A C 1
ATOM 749 O O . ILE A 1 95 ? -7.134 2.062 -3.349 1.00 93.00 95 ILE A O 1
ATOM 753 N N . PHE A 1 96 ? -6.153 1.931 -1.330 1.00 93.56 96 PHE A N 1
ATOM 754 C CA . PHE A 1 96 ? -7.193 1.175 -0.642 1.00 93.56 96 PHE A CA 1
ATOM 755 C C . PHE A 1 96 ? -7.614 1.926 0.618 1.00 93.56 96 PHE A C 1
ATOM 757 O O . PHE A 1 96 ? -6.824 2.098 1.547 1.00 93.56 96 PHE A O 1
ATOM 764 N N . LEU A 1 97 ? -8.870 2.364 0.669 1.00 93.56 97 LEU A N 1
ATOM 765 C CA . LEU A 1 97 ? -9.471 2.985 1.843 1.00 93.56 97 LEU A CA 1
ATOM 766 C C . LEU A 1 97 ? -10.239 1.962 2.671 1.00 93.56 97 LEU A C 1
ATOM 768 O O . LEU A 1 97 ? -10.974 1.122 2.154 1.00 93.56 97 LEU A O 1
ATOM 772 N N . TYR A 1 98 ? -10.131 2.118 3.981 1.00 94.44 98 TYR A N 1
ATOM 773 C CA . TYR A 1 98 ? -10.764 1.299 5.001 1.00 94.44 98 TYR A CA 1
ATOM 774 C C . TYR A 1 98 ? -11.616 2.181 5.927 1.00 94.44 98 TYR A C 1
ATOM 776 O O . TYR A 1 98 ? -11.387 3.394 6.033 1.00 94.44 98 TYR A O 1
ATOM 784 N N . PRO A 1 99 ? -12.570 1.589 6.672 1.00 92.81 99 PRO A N 1
ATOM 785 C CA . PRO A 1 99 ? -13.360 2.305 7.662 1.00 92.81 99 PRO A CA 1
ATOM 786 C C . PRO A 1 99 ? -12.513 3.128 8.638 1.00 92.81 99 PRO A C 1
ATOM 788 O O . PRO A 1 99 ? -11.402 2.744 9.018 1.00 92.81 99 PRO A O 1
ATOM 791 N N . HIS A 1 100 ? -13.093 4.232 9.112 1.00 94.06 100 HIS A N 1
ATOM 792 C CA . HIS A 1 100 ? -12.457 5.185 10.029 1.00 94.06 100 HIS A CA 1
ATOM 793 C C . HIS A 1 100 ? -11.235 5.911 9.444 1.00 94.06 100 HIS A C 1
ATOM 795 O O . HIS A 1 100 ? -10.312 6.239 10.191 1.00 94.06 100 HIS A O 1
ATOM 801 N N . ASN A 1 101 ? -11.259 6.194 8.138 1.00 93.94 101 ASN A N 1
ATOM 802 C CA . ASN A 1 101 ? -10.239 6.961 7.415 1.00 93.94 101 ASN A CA 1
ATOM 803 C C . ASN A 1 101 ? -8.838 6.341 7.531 1.00 93.94 101 ASN A C 1
ATOM 805 O O . ASN A 1 101 ? -7.853 7.031 7.785 1.00 93.94 101 ASN A O 1
ATOM 809 N N . GLN A 1 102 ? -8.783 5.020 7.401 1.00 96.06 102 GLN A N 1
ATOM 810 C CA . GLN A 1 102 ? -7.545 4.256 7.303 1.00 96.06 102 GLN A CA 1
ATOM 811 C C . GLN A 1 102 ? -7.244 4.030 5.825 1.00 96.06 102 GLN A C 1
ATOM 813 O O . GLN A 1 102 ? -8.174 3.794 5.054 1.00 96.06 102 GLN A O 1
ATOM 818 N N . ALA A 1 103 ? -5.978 4.079 5.428 1.00 95.88 103 ALA A N 1
ATOM 819 C CA . ALA A 1 103 ? -5.604 3.845 4.041 1.00 95.88 103 ALA A CA 1
ATOM 820 C C . ALA A 1 103 ? -4.340 2.998 3.924 1.00 95.88 103 ALA A C 1
ATOM 822 O O . ALA A 1 103 ? -3.455 3.054 4.779 1.00 95.88 103 ALA A O 1
ATOM 823 N N . ILE A 1 104 ? -4.278 2.225 2.847 1.00 96.56 104 ILE A N 1
ATOM 824 C CA . ILE A 1 104 ? -3.054 1.614 2.343 1.00 96.56 104 ILE A CA 1
ATOM 825 C C . ILE A 1 104 ? -2.851 2.141 0.929 1.00 96.56 104 ILE A C 1
ATOM 827 O O . ILE A 1 104 ? -3.773 2.069 0.120 1.00 96.56 104 ILE A O 1
ATOM 831 N N . ALA A 1 105 ? -1.666 2.659 0.637 1.00 95.19 105 ALA A N 1
ATOM 832 C CA . ALA A 1 105 ? -1.254 2.987 -0.721 1.00 95.19 105 ALA A CA 1
ATOM 833 C C . ALA A 1 105 ? -0.046 2.132 -1.103 1.00 95.19 105 ALA A C 1
ATOM 835 O O . ALA A 1 105 ? 0.834 1.912 -0.281 1.00 95.19 105 ALA A O 1
ATOM 836 N N . ILE A 1 106 ? -0.015 1.629 -2.327 1.00 95.31 106 ILE A N 1
ATOM 837 C CA . ILE A 1 106 ? 1.106 0.895 -2.906 1.00 95.31 106 ILE A CA 1
ATOM 838 C C . ILE A 1 106 ? 1.512 1.680 -4.142 1.00 95.31 106 ILE A C 1
ATOM 840 O O . ILE A 1 106 ? 0.719 1.794 -5.074 1.00 95.31 106 ILE A O 1
ATOM 844 N N . ASN A 1 107 ? 2.728 2.212 -4.139 1.00 94.00 107 ASN A N 1
ATOM 845 C CA . ASN A 1 107 ? 3.317 2.862 -5.298 1.00 94.00 107 ASN A CA 1
ATOM 846 C C . ASN A 1 107 ? 4.479 2.023 -5.808 1.00 94.00 107 ASN A C 1
ATOM 848 O O . ASN A 1 107 ? 5.405 1.710 -5.069 1.00 94.00 107 ASN A O 1
ATOM 852 N N . VAL A 1 108 ? 4.418 1.639 -7.074 1.00 92.69 108 VAL A N 1
ATOM 853 C CA . VAL A 1 108 ? 5.443 0.865 -7.761 1.00 92.69 108 VAL A CA 1
ATOM 854 C C . VAL A 1 108 ? 6.171 1.802 -8.703 1.00 92.69 108 VAL A C 1
ATOM 856 O O . VAL A 1 108 ? 5.575 2.353 -9.629 1.00 92.69 108 VAL A O 1
ATOM 859 N N . ARG A 1 109 ? 7.471 1.977 -8.480 1.00 90.50 109 ARG A N 1
ATOM 860 C CA . ARG A 1 109 ? 8.309 2.736 -9.401 1.00 90.50 109 ARG A CA 1
ATOM 861 C C . ARG A 1 109 ? 8.368 2.016 -10.744 1.00 90.50 109 ARG A C 1
ATOM 863 O O . ARG A 1 109 ? 8.511 0.796 -10.811 1.00 90.50 109 ARG A O 1
ATOM 870 N N . LEU A 1 110 ? 8.242 2.798 -11.810 1.00 87.38 110 LEU A N 1
ATOM 871 C CA . LEU A 1 110 ? 8.333 2.313 -13.186 1.00 87.38 110 LEU A CA 1
ATOM 872 C C . LEU A 1 110 ? 9.780 2.248 -13.687 1.00 87.38 110 LEU A C 1
ATOM 874 O O . LEU A 1 110 ? 10.044 1.617 -14.709 1.00 87.38 110 LEU A O 1
ATOM 878 N N . ASP A 1 111 ? 10.707 2.890 -12.976 1.00 83.94 111 ASP A N 1
ATOM 879 C CA . ASP A 1 111 ? 12.131 2.771 -13.247 1.00 83.94 111 ASP A CA 1
ATOM 880 C C . ASP A 1 111 ? 12.688 1.424 -12.754 1.00 83.94 111 ASP A C 1
ATOM 882 O O . ASP A 1 111 ? 12.111 0.721 -11.923 1.00 83.94 111 ASP A O 1
ATOM 886 N N . ASN A 1 112 ? 13.847 1.038 -13.286 1.00 74.69 112 ASN A N 1
ATOM 887 C CA . ASN A 1 112 ? 14.507 -0.215 -12.914 1.00 74.69 112 ASN A CA 1
ATOM 888 C C . ASN A 1 112 ? 15.271 -0.122 -11.580 1.00 74.69 112 ASN A C 1
ATOM 890 O O . ASN A 1 112 ? 16.069 -1.006 -11.265 1.00 74.69 112 ASN A O 1
ATOM 894 N N . ILE A 1 113 ? 15.044 0.931 -10.788 1.00 83.81 113 ILE A N 1
ATOM 895 C CA . ILE A 1 113 ? 15.752 1.146 -9.529 1.00 83.81 113 ILE A CA 1
ATOM 896 C C . ILE A 1 113 ? 15.074 0.307 -8.447 1.00 83.81 113 ILE A C 1
ATOM 898 O O . ILE A 1 113 ? 13.980 0.612 -7.975 1.00 83.81 113 ILE A O 1
ATOM 902 N N . SER A 1 114 ? 15.747 -0.765 -8.036 1.00 83.81 114 SER A N 1
ATOM 903 C CA . SER A 1 114 ? 15.349 -1.530 -6.858 1.00 83.81 114 SER A CA 1
ATOM 904 C C . SER A 1 114 ? 15.999 -0.930 -5.619 1.00 83.81 114 SER A C 1
ATOM 906 O O . SER A 1 114 ? 17.220 -0.787 -5.566 1.00 83.81 114 SER A O 1
ATOM 908 N N . LEU A 1 115 ? 15.189 -0.603 -4.616 1.00 90.69 115 LEU A N 1
ATOM 909 C CA . LEU A 1 115 ? 15.672 -0.212 -3.295 1.00 90.69 115 LEU A CA 1
ATOM 910 C C . LEU A 1 115 ? 15.756 -1.440 -2.384 1.00 90.69 115 LEU A C 1
ATOM 912 O O . LEU A 1 115 ? 15.161 -2.480 -2.670 1.00 90.69 115 LEU A O 1
ATOM 916 N N . SER A 1 116 ? 16.517 -1.329 -1.297 1.00 93.69 116 SER A N 1
ATOM 917 C CA . SER A 1 116 ? 16.561 -2.368 -0.274 1.00 93.69 116 SER A CA 1
ATOM 918 C C . SER A 1 116 ? 15.234 -2.451 0.476 1.00 93.69 116 SER A C 1
ATOM 920 O O . SER A 1 116 ? 14.587 -1.440 0.768 1.00 93.69 116 SER A O 1
ATOM 922 N N . ASP A 1 117 ? 14.848 -3.677 0.813 1.00 95.88 117 ASP A N 1
ATOM 923 C CA . ASP A 1 117 ? 13.676 -3.930 1.637 1.00 95.88 117 ASP A CA 1
ATOM 924 C C . ASP A 1 117 ? 13.873 -3.324 3.026 1.00 95.88 117 ASP A C 1
ATOM 926 O O . ASP A 1 117 ? 14.825 -3.648 3.737 1.00 95.88 117 ASP A O 1
ATOM 930 N N . THR A 1 118 ? 12.966 -2.437 3.421 1.00 96.94 118 THR A N 1
ATOM 931 C CA . THR A 1 118 ? 13.025 -1.755 4.716 1.00 96.94 118 THR A CA 1
ATOM 932 C C . THR A 1 118 ? 11.628 -1.461 5.237 1.00 96.94 118 THR A C 1
ATOM 934 O O . THR A 1 118 ? 10.622 -1.549 4.533 1.00 96.94 118 THR A O 1
ATOM 937 N N . THR A 1 119 ? 11.530 -1.148 6.521 1.00 97.38 119 THR A N 1
ATOM 938 C CA . THR A 1 119 ? 10.282 -0.706 7.138 1.00 97.38 119 THR A CA 1
ATOM 939 C C . THR A 1 119 ? 10.609 0.381 8.140 1.00 97.38 119 THR A C 1
ATOM 941 O O . THR A 1 119 ? 11.449 0.176 9.013 1.00 97.38 119 THR A O 1
ATOM 944 N N . PHE A 1 120 ? 9.968 1.538 8.011 1.00 96.75 120 PHE A N 1
ATOM 945 C CA . PHE A 1 120 ? 10.243 2.682 8.871 1.00 96.75 120 PHE A CA 1
ATOM 946 C C . PHE A 1 120 ? 8.990 3.518 9.134 1.00 96.75 120 PHE A C 1
ATOM 948 O O . PHE A 1 120 ? 7.965 3.397 8.456 1.00 96.75 120 PHE A O 1
ATOM 955 N N . ILE A 1 121 ? 9.059 4.336 10.182 1.00 96.62 121 ILE A N 1
ATOM 956 C CA . ILE A 1 121 ? 8.000 5.273 10.555 1.00 96.62 121 ILE A CA 1
ATOM 957 C C . ILE A 1 121 ? 8.365 6.623 9.939 1.00 96.62 121 ILE A C 1
ATOM 959 O O . ILE A 1 121 ? 9.409 7.162 10.306 1.00 96.62 121 ILE A O 1
ATOM 963 N N . PRO A 1 122 ? 7.543 7.160 9.025 1.00 95.31 122 PRO A N 1
ATOM 964 C CA . PRO A 1 122 ? 7.860 8.426 8.396 1.00 95.31 122 PRO A CA 1
ATOM 965 C C . PRO A 1 122 ? 7.602 9.616 9.313 1.00 95.31 122 PRO A C 1
ATOM 967 O O . PRO A 1 122 ? 6.724 9.580 10.181 1.00 95.31 122 PRO A O 1
ATOM 970 N N . ASN A 1 123 ? 8.335 10.694 9.066 1.00 94.19 123 ASN A N 1
ATOM 971 C CA . ASN A 1 123 ? 8.017 12.012 9.593 1.00 94.19 123 ASN A CA 1
ATOM 972 C C . ASN A 1 123 ? 6.920 12.703 8.753 1.00 94.19 123 ASN A C 1
ATOM 974 O O . ASN A 1 123 ? 6.502 12.215 7.703 1.00 94.19 123 ASN A O 1
ATOM 978 N N . GLU A 1 124 ? 6.429 13.848 9.225 1.00 91.06 124 GLU A N 1
ATOM 979 C CA . GLU A 1 124 ? 5.329 14.578 8.580 1.00 91.06 124 GLU A CA 1
ATOM 980 C C . GLU A 1 124 ? 5.675 15.055 7.160 1.00 91.06 124 GLU A C 1
ATOM 982 O O . GLU A 1 124 ? 4.866 14.898 6.249 1.00 91.06 124 GLU A O 1
ATOM 987 N N . LEU A 1 125 ? 6.905 15.529 6.934 1.00 92.00 125 LEU A N 1
ATOM 988 C CA . LEU A 1 125 ? 7.358 15.975 5.612 1.00 92.00 125 LEU A CA 1
ATOM 989 C C . LEU A 1 125 ? 7.408 14.822 4.602 1.00 92.00 125 LEU A C 1
ATOM 991 O O . LEU A 1 125 ? 7.062 15.002 3.436 1.00 92.00 125 LEU A O 1
ATOM 995 N N . GLU A 1 126 ? 7.827 13.633 5.035 1.00 93.06 126 GLU A N 1
ATOM 996 C CA . GLU A 1 126 ? 7.844 12.432 4.196 1.00 93.06 126 GLU A CA 1
ATOM 997 C C . GLU A 1 126 ? 6.425 11.981 3.836 1.00 93.06 126 GLU A C 1
ATOM 999 O O . GLU A 1 126 ? 6.170 11.613 2.688 1.00 93.06 126 GLU A O 1
ATOM 1004 N N . ILE A 1 127 ? 5.491 12.062 4.790 1.00 92.62 127 ILE A N 1
ATOM 1005 C CA . ILE A 1 127 ? 4.070 11.785 4.551 1.00 92.62 127 ILE A CA 1
ATOM 1006 C C . ILE A 1 127 ? 3.509 12.763 3.516 1.00 92.62 127 ILE A C 1
ATOM 1008 O O . ILE A 1 127 ? 2.922 12.329 2.525 1.00 92.62 127 ILE A O 1
ATOM 1012 N N . ASP A 1 128 ? 3.708 14.064 3.716 1.00 89.62 128 ASP A N 1
ATOM 1013 C CA . ASP A 1 128 ? 3.190 15.096 2.816 1.00 89.62 128 ASP A CA 1
ATOM 1014 C C . ASP A 1 128 ? 3.803 14.983 1.419 1.00 89.62 128 ASP A C 1
ATOM 1016 O O . ASP A 1 128 ? 3.098 15.081 0.413 1.00 89.62 128 ASP A O 1
ATOM 1020 N N . SER A 1 129 ? 5.108 14.722 1.337 1.00 89.62 129 SER A N 1
ATOM 1021 C CA . SER A 1 129 ? 5.800 14.479 0.071 1.00 89.62 129 SER A CA 1
ATOM 1022 C C . SER A 1 129 ? 5.185 13.294 -0.679 1.00 89.62 129 SER A C 1
ATOM 1024 O O . SER A 1 129 ? 4.856 13.417 -1.860 1.00 89.62 129 SER A O 1
ATOM 1026 N N . PHE A 1 130 ? 4.949 12.173 0.009 1.00 89.75 130 PHE A N 1
ATOM 1027 C CA . PHE A 1 130 ? 4.357 10.974 -0.584 1.00 89.75 130 PHE A CA 1
ATOM 1028 C C . PHE A 1 130 ? 2.909 11.204 -1.049 1.00 89.75 130 PHE A C 1
ATOM 1030 O O . PHE A 1 130 ? 2.554 10.864 -2.179 1.00 89.75 130 PHE A O 1
ATOM 1037 N N . LEU A 1 131 ? 2.080 11.837 -0.209 1.00 88.50 131 LEU A N 1
ATOM 1038 C CA . LEU A 1 131 ? 0.683 12.159 -0.524 1.00 88.50 131 LEU A CA 1
ATOM 1039 C C . LEU A 1 131 ? 0.553 13.107 -1.727 1.00 88.50 131 LEU A C 1
ATOM 1041 O O . LEU A 1 131 ? -0.396 12.976 -2.500 1.00 88.50 131 LEU A O 1
ATOM 1045 N N . ASN A 1 132 ? 1.483 14.052 -1.889 1.00 85.00 132 ASN A N 1
ATOM 1046 C CA . ASN A 1 132 ? 1.432 15.048 -2.959 1.00 85.00 132 ASN A CA 1
ATOM 1047 C C . ASN A 1 132 ? 2.061 14.570 -4.272 1.00 85.00 132 ASN A C 1
ATOM 1049 O O . ASN A 1 132 ? 1.591 14.960 -5.339 1.00 85.00 132 ASN A O 1
ATOM 1053 N N . ARG A 1 133 ? 3.124 13.758 -4.213 1.00 81.12 133 ARG A N 1
ATOM 1054 C CA . ARG A 1 133 ? 3.871 13.331 -5.408 1.00 81.12 133 ARG A CA 1
ATOM 1055 C C . ARG A 1 133 ? 3.347 12.044 -6.015 1.00 81.12 133 ARG A C 1
ATOM 1057 O O . ARG A 1 133 ? 3.286 11.932 -7.233 1.00 81.12 133 ARG A O 1
ATOM 1064 N N . GLU A 1 134 ? 3.012 11.067 -5.180 1.00 74.75 134 GLU A N 1
ATOM 1065 C CA . GLU A 1 134 ? 2.852 9.693 -5.655 1.00 74.75 134 GLU A CA 1
ATOM 1066 C C . GLU A 1 134 ? 1.400 9.203 -5.643 1.00 74.75 134 GLU A C 1
ATOM 1068 O O . GLU A 1 134 ? 1.084 8.178 -6.243 1.00 74.75 134 GLU A O 1
ATOM 1073 N N . ILE A 1 135 ? 0.492 9.926 -4.984 1.00 72.12 135 ILE A N 1
ATOM 1074 C CA . ILE A 1 135 ? -0.916 9.537 -4.859 1.00 72.12 135 ILE A CA 1
ATOM 1075 C C . ILE A 1 135 ? -1.769 10.380 -5.806 1.00 72.12 135 ILE A C 1
ATOM 1077 O O . ILE A 1 135 ? -2.073 11.548 -5.565 1.00 72.12 135 ILE A O 1
ATOM 1081 N N . SER A 1 136 ? -2.222 9.737 -6.881 1.00 66.69 136 SER A N 1
ATOM 1082 C CA . SER A 1 136 ? -3.238 10.278 -7.787 1.00 66.69 136 SER A CA 1
ATOM 1083 C C . SER A 1 136 ? -4.613 9.735 -7.389 1.00 66.69 136 SER A C 1
ATOM 1085 O O . SER A 1 136 ? -4.985 8.624 -7.762 1.00 66.69 136 SER A O 1
ATOM 1087 N N . GLY A 1 137 ? -5.360 10.487 -6.578 1.00 60.00 137 GLY A N 1
ATOM 1088 C CA . GLY A 1 137 ? -6.700 10.092 -6.132 1.00 60.00 137 GLY A CA 1
ATOM 1089 C C . GLY A 1 137 ? -7.806 10.526 -7.098 1.00 60.00 137 GLY A C 1
ATOM 1090 O O . GLY A 1 137 ? -7.828 11.673 -7.542 1.00 60.00 137 GLY A O 1
ATOM 1091 N N . SER A 1 138 ? -8.771 9.640 -7.365 1.00 64.25 138 SER A N 1
ATOM 1092 C CA . SER A 1 138 ? -10.090 10.040 -7.875 1.00 64.25 138 SER A CA 1
ATOM 1093 C C . SER A 1 138 ? -10.959 10.563 -6.724 1.00 64.25 138 SER A C 1
ATOM 1095 O O . SER A 1 138 ? -10.751 10.203 -5.563 1.00 64.25 138 SER A O 1
ATOM 1097 N N . ASN A 1 139 ? -11.951 11.409 -7.024 1.00 66.50 139 ASN A N 1
ATOM 1098 C CA . ASN A 1 139 ? -12.698 12.167 -6.009 1.00 66.50 139 ASN A CA 1
ATOM 1099 C C . ASN A 1 139 ? -13.319 11.326 -4.875 1.00 66.50 139 ASN A C 1
ATOM 1101 O O . ASN A 1 139 ? -13.452 11.846 -3.762 1.00 66.50 139 ASN A O 1
ATOM 1105 N N . ASN A 1 140 ? -13.659 10.061 -5.148 1.00 73.06 140 ASN A N 1
ATOM 1106 C CA . ASN A 1 140 ? -14.358 9.170 -4.218 1.00 73.06 140 ASN A CA 1
ATOM 1107 C C . ASN A 1 140 ? -13.420 8.370 -3.296 1.00 73.06 140 ASN A C 1
ATOM 1109 O O . ASN A 1 140 ? -13.839 8.009 -2.200 1.00 73.06 140 ASN A O 1
ATOM 1113 N N . CYS A 1 141 ? -12.163 8.127 -3.692 1.00 81.00 141 CYS A N 1
ATOM 1114 C CA . CYS A 1 141 ? -11.180 7.394 -2.881 1.00 81.00 141 CYS A CA 1
ATOM 1115 C C . CYS A 1 141 ? -9.897 8.217 -2.625 1.00 81.00 141 CYS A C 1
ATOM 1117 O O . CYS A 1 141 ? -8.787 7.694 -2.715 1.00 81.00 141 CYS A O 1
ATOM 1119 N N . ASP A 1 142 ? -10.031 9.513 -2.331 1.00 84.06 142 ASP A N 1
ATOM 1120 C CA . ASP A 1 142 ? -8.885 10.416 -2.160 1.00 84.06 142 ASP A CA 1
ATOM 1121 C C . ASP A 1 142 ? -8.325 10.401 -0.724 1.00 84.06 142 ASP A C 1
ATOM 1123 O O . ASP A 1 142 ? -8.952 10.903 0.214 1.00 84.06 142 ASP A O 1
ATOM 1127 N N . VAL A 1 143 ? -7.114 9.858 -0.555 1.00 86.25 143 VAL A N 1
ATOM 1128 C CA . VAL A 1 143 ? -6.405 9.791 0.738 1.00 86.25 143 VAL A CA 1
ATOM 1129 C C . VAL A 1 143 ? -5.996 11.178 1.235 1.00 86.25 143 VAL A C 1
ATOM 1131 O O . VAL A 1 143 ? -5.928 11.388 2.442 1.00 86.25 143 VAL A O 1
ATOM 1134 N N . ARG A 1 144 ? -5.797 12.157 0.346 1.00 85.38 144 ARG A N 1
ATOM 1135 C CA . ARG A 1 144 ? -5.358 13.515 0.721 1.00 85.38 144 ARG A CA 1
ATOM 1136 C C . ARG A 1 144 ? -6.415 14.271 1.527 1.00 85.38 144 ARG A C 1
ATOM 1138 O O . ARG A 1 144 ? -6.099 15.203 2.255 1.00 85.38 144 ARG A O 1
ATOM 1145 N N . LYS A 1 145 ? -7.680 13.844 1.447 1.00 86.56 145 LYS A N 1
ATOM 1146 C CA . LYS A 1 145 ? -8.791 14.397 2.243 1.00 86.56 145 LYS A CA 1
ATOM 1147 C C . LYS A 1 145 ? -8.801 13.880 3.687 1.00 86.56 145 LYS A C 1
ATOM 1149 O O . LYS A 1 145 ? -9.610 14.322 4.504 1.00 86.56 145 LYS A O 1
ATOM 1154 N N . ILE A 1 146 ? -7.943 12.917 4.022 1.00 88.94 146 ILE A N 1
ATOM 1155 C CA . ILE A 1 146 ? -7.884 12.313 5.348 1.00 88.94 146 ILE A CA 1
ATOM 1156 C C . ILE A 1 146 ? -6.886 13.088 6.209 1.00 88.94 146 ILE A C 1
ATOM 1158 O O . ILE A 1 146 ? -5.696 13.107 5.936 1.00 88.94 146 ILE A O 1
ATOM 1162 N N . ARG A 1 147 ? -7.360 13.667 7.316 1.00 90.62 147 ARG A N 1
ATOM 1163 C CA . ARG A 1 147 ? -6.490 14.313 8.308 1.00 90.62 147 ARG A CA 1
ATOM 1164 C C . ARG A 1 147 ? -5.721 13.282 9.139 1.00 90.62 147 ARG A C 1
ATOM 1166 O O . ARG A 1 147 ? -6.326 12.326 9.638 1.00 90.62 147 ARG A O 1
ATOM 1173 N N . ILE A 1 148 ? -4.428 13.518 9.371 1.00 91.31 148 ILE A N 1
ATOM 1174 C CA . ILE A 1 148 ? -3.600 12.729 10.298 1.00 91.31 148 ILE A CA 1
ATOM 1175 C C . ILE A 1 148 ? -4.204 12.753 11.708 1.00 91.31 148 ILE A C 1
ATOM 1177 O O . ILE A 1 148 ? -4.632 13.795 12.207 1.00 91.31 148 ILE A O 1
ATOM 1181 N N . ARG A 1 149 ? -4.247 11.590 12.365 1.00 92.56 149 ARG A N 1
ATOM 1182 C CA . ARG A 1 149 ? -4.734 11.447 13.744 1.00 92.56 149 ARG A CA 1
ATOM 1183 C C . ARG A 1 149 ? -3.599 11.013 14.670 1.00 92.56 149 ARG A C 1
ATOM 1185 O O . ARG A 1 149 ? -2.993 9.969 14.453 1.00 92.56 149 ARG A O 1
ATOM 1192 N N . SER A 1 150 ? -3.386 11.750 15.758 1.00 90.56 150 SER A N 1
ATOM 1193 C CA . SER A 1 150 ? -2.311 11.498 16.737 1.00 90.56 150 SER A CA 1
ATOM 1194 C C . SER A 1 150 ? -2.399 10.138 17.442 1.00 90.56 150 SER A C 1
ATOM 1196 O O . SER A 1 150 ? -1.397 9.595 17.898 1.00 90.56 150 SER A O 1
ATOM 1198 N N . ASN A 1 151 ? -3.593 9.545 17.527 1.00 94.31 151 ASN A N 1
ATOM 1199 C CA . ASN A 1 151 ? -3.793 8.222 18.121 1.00 94.31 151 ASN A CA 1
ATOM 1200 C C . ASN A 1 151 ? -3.661 7.061 17.120 1.00 94.31 151 ASN A C 1
ATOM 1202 O O . ASN A 1 151 ? -3.980 5.918 17.466 1.00 94.31 151 ASN A O 1
ATOM 1206 N N . ARG A 1 152 ? -3.213 7.335 15.894 1.00 96.50 152 ARG A N 1
ATOM 1207 C CA . ARG A 1 152 ? -3.007 6.351 14.828 1.00 96.50 152 ARG A CA 1
ATOM 1208 C C . ARG A 1 152 ? -1.523 6.173 14.528 1.00 96.50 152 ARG A C 1
ATOM 1210 O O . ARG A 1 152 ? -0.690 6.909 15.041 1.00 96.50 152 ARG A O 1
ATOM 1217 N N . LYS A 1 153 ? -1.206 5.138 13.755 1.00 97.38 153 LYS A N 1
ATOM 1218 C CA . LYS A 1 153 ? 0.155 4.828 13.314 1.00 97.38 153 LYS A CA 1
ATOM 1219 C C . LYS A 1 153 ? 0.277 4.990 11.803 1.00 97.38 153 LYS A C 1
ATOM 1221 O O . LYS A 1 153 ? -0.675 4.698 11.073 1.00 97.38 153 LYS A O 1
ATOM 1226 N N . GLN A 1 154 ? 1.453 5.423 11.368 1.00 96.88 154 GLN A N 1
ATOM 1227 C CA . GLN A 1 154 ? 1.871 5.487 9.974 1.00 96.88 154 GLN A CA 1
ATOM 1228 C C . GLN A 1 154 ? 3.137 4.654 9.787 1.00 96.88 154 GLN A C 1
ATOM 1230 O O . GLN A 1 154 ? 3.907 4.481 10.733 1.00 96.88 154 GLN A O 1
ATOM 1235 N N . CYS A 1 155 ? 3.336 4.108 8.592 1.00 97.81 155 CYS A N 1
ATOM 1236 C CA . CYS A 1 155 ? 4.526 3.323 8.281 1.00 97.81 155 CYS A CA 1
ATOM 1237 C C . CYS A 1 155 ? 4.737 3.224 6.776 1.00 97.81 155 CYS A C 1
ATOM 1239 O O . CYS A 1 155 ? 3.768 3.025 6.044 1.00 97.81 155 CYS A O 1
ATOM 1241 N N . PHE A 1 156 ? 5.990 3.313 6.343 1.00 97.69 156 PHE A N 1
ATOM 1242 C CA . PHE A 1 156 ? 6.401 2.885 5.016 1.00 97.69 15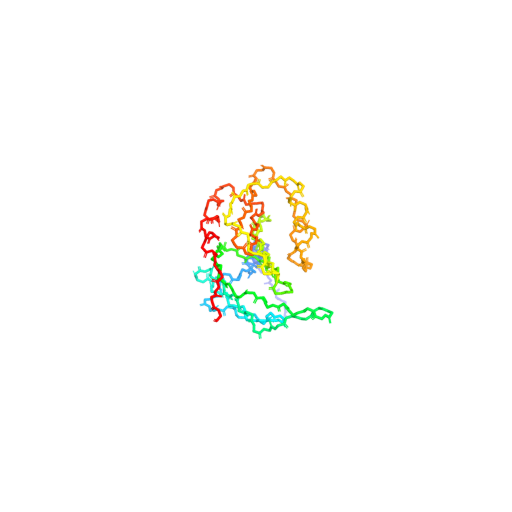6 PHE A CA 1
ATOM 1243 C C . PHE A 1 156 ? 7.043 1.503 5.086 1.00 97.69 156 PHE A C 1
ATOM 1245 O O . PHE A 1 156 ? 7.867 1.229 5.960 1.00 97.69 156 PHE A O 1
ATOM 1252 N N . ILE A 1 157 ? 6.670 0.646 4.142 1.00 97.94 157 ILE A N 1
ATOM 1253 C CA . ILE A 1 157 ? 7.309 -0.637 3.868 1.00 97.94 157 ILE A CA 1
ATOM 1254 C C . ILE A 1 157 ? 7.873 -0.543 2.450 1.00 97.94 157 ILE A C 1
ATOM 1256 O O . ILE A 1 157 ? 7.115 -0.448 1.485 1.00 97.94 157 ILE A O 1
ATOM 1260 N N . GLN A 1 158 ? 9.195 -0.563 2.330 1.00 97.44 158 GLN A N 1
ATOM 1261 C CA . GLN A 1 158 ? 9.891 -0.655 1.054 1.00 97.44 158 GLN A CA 1
ATOM 1262 C C . GLN A 1 158 ? 10.058 -2.130 0.683 1.00 97.44 158 GLN A C 1
ATOM 1264 O O . GLN A 1 158 ? 10.544 -2.917 1.497 1.00 97.44 158 GLN A O 1
ATOM 1269 N N . LYS A 1 159 ? 9.666 -2.492 -0.540 1.00 96.62 159 LYS A N 1
ATOM 1270 C CA . LYS A 1 159 ? 9.824 -3.825 -1.133 1.00 96.62 159 LYS A CA 1
ATOM 1271 C C . LYS A 1 159 ? 10.356 -3.691 -2.552 1.00 96.62 159 LYS A C 1
ATOM 1273 O O . LYS A 1 159 ? 9.583 -3.475 -3.486 1.00 96.62 159 LYS A O 1
ATOM 1278 N N . GLY A 1 160 ? 11.670 -3.776 -2.736 1.00 94.44 160 GLY A N 1
ATOM 1279 C CA . GLY A 1 160 ? 12.303 -3.527 -4.034 1.00 94.44 160 GLY A CA 1
ATOM 1280 C C . GLY A 1 160 ? 11.917 -2.163 -4.625 1.00 94.44 160 GLY A C 1
ATOM 1281 O O . GLY A 1 160 ? 12.183 -1.117 -4.036 1.00 94.44 160 GLY A O 1
ATOM 1282 N N . ALA A 1 161 ? 11.261 -2.168 -5.789 1.00 94.00 161 ALA A N 1
ATOM 1283 C CA . ALA A 1 161 ? 10.750 -0.966 -6.460 1.00 94.00 161 ALA A CA 1
ATOM 1284 C C . ALA A 1 161 ? 9.382 -0.469 -5.933 1.00 94.00 161 ALA A C 1
ATOM 1286 O O . ALA A 1 161 ? 8.864 0.524 -6.439 1.00 94.00 161 ALA A O 1
ATOM 1287 N N . ALA A 1 162 ? 8.769 -1.150 -4.958 1.00 95.62 162 ALA A N 1
ATOM 1288 C CA . ALA A 1 162 ? 7.478 -0.773 -4.389 1.00 95.62 162 ALA A CA 1
ATOM 1289 C C . ALA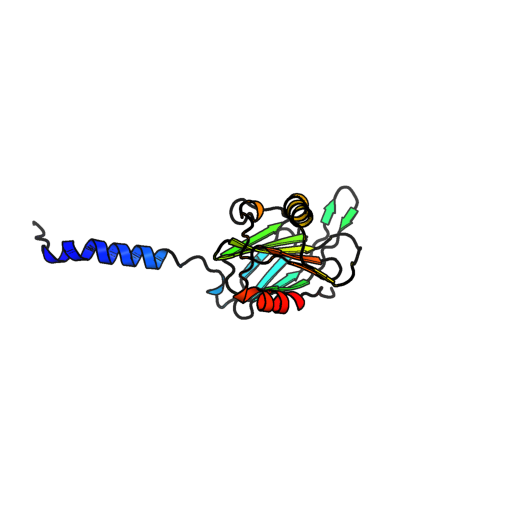 A 1 162 ? 7.628 -0.094 -3.024 1.00 95.62 162 ALA A C 1
ATOM 1291 O O . ALA A 1 162 ? 8.325 -0.597 -2.142 1.00 95.62 162 ALA A O 1
ATOM 1292 N N . THR A 1 163 ? 6.894 0.994 -2.832 1.00 96.56 163 THR A N 1
ATOM 1293 C CA . THR A 1 163 ? 6.714 1.679 -1.554 1.00 96.56 163 THR A CA 1
ATOM 1294 C C . THR A 1 163 ? 5.271 1.498 -1.108 1.00 96.56 163 THR A C 1
ATOM 1296 O O . THR A 1 163 ? 4.334 1.932 -1.780 1.00 96.56 163 THR A O 1
ATOM 1299 N N . ILE A 1 164 ? 5.075 0.848 0.034 1.00 97.56 164 ILE A N 1
ATOM 1300 C CA . ILE A 1 164 ? 3.758 0.616 0.621 1.00 97.56 164 ILE A CA 1
ATOM 1301 C C . ILE A 1 164 ? 3.591 1.543 1.817 1.00 97.56 164 ILE A C 1
ATOM 1303 O O . ILE A 1 164 ? 4.357 1.480 2.776 1.00 97.56 164 ILE A O 1
ATOM 1307 N N . PHE A 1 165 ? 2.563 2.378 1.790 1.00 97.25 165 PHE A N 1
ATOM 1308 C CA . PHE A 1 165 ? 2.237 3.314 2.848 1.00 97.25 165 PHE A CA 1
ATOM 1309 C C . PHE A 1 165 ? 1.016 2.869 3.636 1.00 97.25 165 PHE A C 1
ATOM 1311 O O . PHE A 1 165 ? -0.090 2.785 3.106 1.00 97.25 165 PHE A O 1
ATOM 1318 N N . LEU A 1 166 ? 1.206 2.643 4.930 1.00 97.81 166 LEU A N 1
ATOM 1319 C CA . LEU A 1 166 ? 0.141 2.466 5.901 1.00 97.81 166 LEU A CA 1
ATOM 1320 C C . LEU A 1 166 ? -0.179 3.830 6.508 1.00 97.81 166 LEU A C 1
ATOM 1322 O O . LEU A 1 166 ? 0.646 4.395 7.225 1.00 97.81 166 LEU A O 1
ATOM 1326 N N . TYR A 1 167 ? -1.388 4.333 6.278 1.00 96.94 167 TYR A N 1
ATOM 1327 C CA . TYR A 1 167 ? -1.794 5.666 6.709 1.00 96.94 167 TYR A CA 1
ATOM 1328 C C . TYR A 1 167 ? -2.961 5.625 7.697 1.00 96.94 167 TYR A C 1
ATOM 1330 O O . TYR A 1 167 ? -4.012 5.032 7.439 1.00 96.94 167 TYR A O 1
ATOM 1338 N N . ASN A 1 168 ? -2.788 6.301 8.838 1.00 96.62 168 ASN A N 1
ATOM 1339 C CA . ASN A 1 168 ? -3.800 6.444 9.890 1.00 96.62 168 ASN A CA 1
ATOM 1340 C C . ASN A 1 168 ? -4.322 5.122 10.493 1.00 96.62 168 ASN A C 1
ATOM 1342 O O . ASN A 1 168 ? -5.450 5.047 10.996 1.00 96.62 168 ASN A O 1
ATOM 1346 N N . ILE A 1 169 ? -3.491 4.083 10.543 1.00 97.88 169 ILE A N 1
ATOM 1347 C CA . ILE A 1 169 ? -3.897 2.749 10.997 1.00 97.88 169 ILE A CA 1
ATOM 1348 C C . ILE A 1 169 ? -4.159 2.711 12.509 1.00 97.88 169 ILE A C 1
ATOM 1350 O O . ILE A 1 169 ? -3.440 3.306 13.316 1.00 97.88 169 ILE A O 1
ATOM 1354 N N . ALA A 1 170 ? -5.224 2.011 12.916 1.00 97.44 170 ALA A N 1
ATOM 1355 C CA . ALA A 1 170 ? -5.539 1.780 14.326 1.00 97.44 170 ALA A CA 1
ATOM 1356 C C . ALA A 1 170 ? -4.393 1.040 15.032 1.00 97.44 170 ALA A C 1
ATOM 1358 O O . ALA A 1 170 ? -3.941 0.006 14.542 1.00 97.44 170 ALA A O 1
ATOM 1359 N N . LYS A 1 171 ? -3.992 1.489 16.232 1.00 97.12 171 LYS A N 1
ATOM 1360 C CA . LYS A 1 171 ? -2.932 0.829 17.021 1.00 97.12 171 LYS A CA 1
ATOM 1361 C C . LYS A 1 171 ? -3.178 -0.676 17.202 1.00 97.12 171 LYS A C 1
ATOM 1363 O O . LYS A 1 171 ? -2.244 -1.455 17.072 1.00 97.12 171 LYS A O 1
ATOM 1368 N N . THR A 1 172 ? -4.433 -1.074 17.419 1.00 96.94 172 THR A N 1
ATOM 1369 C CA . THR A 1 172 ? -4.854 -2.473 17.621 1.00 96.94 172 THR A CA 1
ATOM 1370 C C . THR A 1 172 ? -4.776 -3.347 16.370 1.00 96.94 172 THR A C 1
ATOM 1372 O O . THR A 1 172 ? -4.767 -4.566 16.486 1.00 96.94 172 THR A O 1
ATOM 1375 N N . ARG A 1 173 ? -4.736 -2.755 15.171 1.00 95.31 173 ARG A N 1
ATOM 1376 C CA . ARG A 1 173 ? -4.673 -3.484 13.890 1.00 95.31 173 ARG A CA 1
ATOM 1377 C C . ARG A 1 173 ? -3.323 -3.363 13.196 1.00 95.31 173 ARG A C 1
ATOM 1379 O O . ARG A 1 173 ? -3.068 -4.095 12.249 1.00 95.31 173 ARG A O 1
ATOM 1386 N N . PHE A 1 174 ? -2.475 -2.452 13.667 1.00 97.06 174 PHE A N 1
ATOM 1387 C CA . PHE A 1 174 ? -1.246 -2.063 12.991 1.00 97.06 174 PHE A CA 1
ATOM 1388 C C . PHE A 1 174 ? -0.301 -3.238 12.728 1.00 97.06 174 PHE A C 1
ATOM 1390 O O . PHE A 1 174 ? 0.099 -3.408 11.585 1.00 97.06 174 PHE A O 1
ATOM 1397 N N . SER A 1 175 ? -0.013 -4.076 13.735 1.00 97.19 175 SER A N 1
ATOM 1398 C CA . SER A 1 175 ? 0.873 -5.242 13.553 1.00 97.19 175 SER A CA 1
ATOM 1399 C C . SER A 1 175 ? 0.367 -6.149 12.438 1.00 97.19 175 SER A C 1
ATOM 1401 O O . SER A 1 175 ? 1.075 -6.395 11.477 1.00 97.19 175 SER A O 1
ATOM 1403 N N . LYS A 1 176 ? -0.916 -6.523 12.497 1.00 96.31 176 LYS A N 1
ATOM 1404 C CA . LYS A 1 176 ? -1.533 -7.382 11.488 1.00 96.31 176 LYS A CA 1
ATOM 1405 C C . LYS A 1 176 ? -1.467 -6.784 10.080 1.00 96.31 176 LYS A C 1
ATOM 1407 O O . LYS A 1 176 ? -1.233 -7.510 9.125 1.00 96.31 176 LYS A O 1
ATOM 1412 N N . TYR A 1 177 ? -1.680 -5.473 9.948 1.00 97.06 177 TYR A N 1
ATOM 1413 C CA . TYR A 1 177 ? -1.588 -4.798 8.651 1.00 97.06 177 TYR A CA 1
ATOM 1414 C C . TYR A 1 177 ? -0.163 -4.867 8.096 1.00 97.06 177 TYR A C 1
ATOM 1416 O O . TYR A 1 177 ? 0.009 -5.127 6.910 1.00 97.06 177 TYR A O 1
ATOM 1424 N N . VAL A 1 178 ? 0.845 -4.659 8.948 1.00 97.44 178 VAL A N 1
ATOM 1425 C CA . VAL A 1 178 ? 2.251 -4.809 8.563 1.00 97.44 178 VAL A CA 1
ATOM 1426 C C . VAL A 1 178 ? 2.535 -6.257 8.157 1.00 97.44 178 VAL A C 1
ATOM 1428 O O . VAL A 1 178 ? 3.059 -6.469 7.071 1.00 97.44 178 VAL A O 1
ATOM 1431 N N . ASP A 1 179 ? 2.124 -7.246 8.952 1.00 96.75 179 ASP A N 1
ATOM 1432 C CA . ASP A 1 179 ? 2.371 -8.673 8.686 1.00 96.75 179 ASP A CA 1
ATOM 1433 C C . ASP A 1 179 ? 1.730 -9.161 7.373 1.00 96.75 179 ASP A C 1
ATOM 1435 O O . ASP A 1 179 ? 2.322 -9.947 6.627 1.00 96.75 179 ASP A O 1
ATOM 1439 N N . ASP A 1 180 ? 0.516 -8.692 7.062 1.00 96.44 180 ASP A N 1
ATOM 1440 C CA . ASP A 1 180 ? -0.145 -8.993 5.790 1.00 96.44 180 ASP A CA 1
ATOM 1441 C C . ASP A 1 180 ? 0.623 -8.351 4.614 1.00 96.44 180 ASP A C 1
ATOM 1443 O O . ASP A 1 180 ? 0.913 -9.023 3.623 1.00 96.44 180 ASP A O 1
ATOM 1447 N N . LEU A 1 181 ? 1.048 -7.090 4.745 1.00 97.25 181 LEU A N 1
ATOM 1448 C CA . LEU A 1 181 ? 1.741 -6.357 3.677 1.00 97.25 181 LEU A CA 1
ATOM 1449 C C . LEU A 1 181 ? 3.211 -6.758 3.490 1.00 97.25 181 LEU A C 1
ATOM 1451 O O . LEU A 1 181 ? 3.739 -6.612 2.390 1.00 97.25 181 LEU A O 1
ATOM 1455 N N . GLN A 1 182 ? 3.868 -7.324 4.504 1.00 96.62 182 GLN A N 1
ATOM 1456 C CA . GLN A 1 182 ? 5.219 -7.887 4.375 1.00 96.62 182 GLN A CA 1
ATOM 1457 C C . GLN A 1 182 ? 5.289 -9.038 3.361 1.00 96.62 182 GLN A C 1
ATOM 1459 O O . GLN A 1 182 ? 6.363 -9.318 2.833 1.00 96.62 182 GLN A O 1
ATOM 1464 N N . GLN A 1 183 ? 4.153 -9.673 3.050 1.00 96.50 183 GLN A N 1
ATOM 1465 C CA . GLN A 1 183 ? 4.044 -10.734 2.041 1.00 96.50 183 GLN A CA 1
ATOM 1466 C C . GLN A 1 183 ? 3.987 -10.203 0.603 1.00 96.50 183 GLN A C 1
ATOM 1468 O O . GLN A 1 183 ? 3.870 -11.003 -0.334 1.00 96.50 183 GLN A O 1
ATOM 1473 N N . PHE A 1 184 ? 4.027 -8.878 0.423 1.00 97.81 184 PHE A N 1
ATOM 1474 C CA . PHE A 1 184 ? 4.145 -8.267 -0.891 1.00 97.81 184 PHE A CA 1
ATOM 1475 C C . PHE A 1 184 ? 5.373 -8.809 -1.617 1.00 97.81 184 PHE A C 1
ATOM 1477 O O . PHE A 1 184 ? 6.468 -8.877 -1.056 1.00 97.81 184 PHE A O 1
ATOM 1484 N N . ARG A 1 185 ? 5.186 -9.165 -2.884 1.00 96.75 185 ARG A N 1
ATOM 1485 C CA . ARG A 1 185 ? 6.271 -9.585 -3.767 1.00 96.75 185 ARG A CA 1
ATOM 1486 C C . ARG A 1 185 ? 5.936 -9.252 -5.207 1.00 96.75 185 ARG A C 1
ATOM 1488 O O . ARG A 1 185 ? 4.775 -9.329 -5.616 1.00 96.75 185 ARG A O 1
ATOM 1495 N N . PHE A 1 186 ? 6.966 -8.931 -5.975 1.00 95.12 186 PHE A N 1
ATOM 1496 C CA . PHE A 1 186 ? 6.844 -8.927 -7.424 1.00 95.12 186 PHE A CA 1
ATOM 1497 C C . PHE A 1 186 ? 6.654 -10.358 -7.925 1.00 95.12 186 PHE A C 1
ATOM 1499 O O . PHE A 1 186 ? 7.102 -11.316 -7.292 1.00 95.12 186 PHE A O 1
ATOM 1506 N N . LEU A 1 187 ? 5.919 -10.491 -9.020 1.00 93.88 187 LEU A N 1
ATOM 1507 C CA . LEU A 1 187 ? 5.748 -11.753 -9.720 1.00 93.88 187 LEU A CA 1
ATOM 1508 C C . LEU A 1 187 ? 6.718 -11.765 -10.893 1.00 93.88 187 LEU A C 1
ATOM 1510 O O . LEU A 1 187 ? 6.810 -10.769 -11.614 1.00 93.88 187 LEU A O 1
ATOM 1514 N N . ASP A 1 188 ? 7.419 -12.879 -11.068 1.00 85.25 188 ASP A N 1
ATOM 1515 C CA . ASP A 1 188 ? 8.188 -13.110 -12.284 1.00 85.25 188 ASP A CA 1
ATOM 1516 C C . ASP A 1 188 ? 7.206 -13.190 -13.461 1.00 85.25 188 ASP A C 1
ATOM 1518 O O . ASP A 1 188 ? 6.141 -13.811 -13.349 1.00 85.25 188 ASP A O 1
ATOM 1522 N N . ASN A 1 189 ? 7.531 -12.478 -14.540 1.00 63.28 189 ASN A N 1
ATOM 1523 C CA . ASN A 1 189 ? 6.759 -12.504 -15.783 1.00 63.28 189 ASN A CA 1
ATOM 1524 C C . AS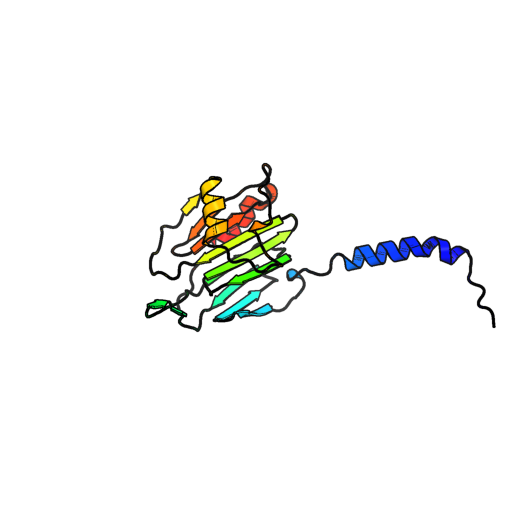N A 1 189 ? 7.058 -13.772 -16.582 1.00 63.28 189 ASN A C 1
ATOM 1526 O O . ASN A 1 189 ? 8.241 -14.180 -16.608 1.00 63.28 189 ASN A O 1
#

Radius of gyration: 21.3 Å; chains: 1; bounding box: 82×31×44 Å

Sequence (189 aa):
MRLIMNPTAIRYLPIVLLMVVILNACSHRIDKVSKSVTGSVMQGEMNYYSDSNILIYRSNVKLTADKEIFNPKSFYAKLPKGIACWTFSNSSSFIFLYPHNQAIAINVRLDNISLSDTTFIPNELEIDSFLNREISGSNNCDVRKIRIRSNRKQCFIQKGAATIFLYNIAKTRFSKYVDDLQQFRFLDN

Organism: NCBI:txid1539050

Secondary structure (DSSP, 8-state):
------HHHHHHHHHHHHHHHHHHTT---GGG-SS-EEEEETTEEEEEETTTTEEEEEE-S-EEETTEEE-PPPEEEEPPS---EEEEETTTEEEEEETTTEEEEEEE-SSS-PPPPEEEPPPHHHHHHHHHHT----TTS-GGGSPP-TTEEEEEEEETTEEEEEEEEETTTHHHHHHHHTT-EEPP-

pLDDT: mean 83.29, std 14.37, range [48.47, 97.94]